Protein AF-A0A4V1UVN8-F1 (afdb_monomer_lite)

Secondary structure (DSSP, 8-state):
---HHHHHHHHHHTT------B-SS---B--B-S---HHHHTTS-TTPEEEEEEEEESSTTSPEEEEEEEEETTEEEEEEEEE-SS-EEEEEEEEEEEES---TT-EEEEEEEETTTTT--SEEEEEEEEEEETTTTEEEEEEEEEE-TT-TTSPPEEEEEEEEEE-SS--EEEEEE-TTS-EEEEEEEE-SSEEEEEEEEE-SS-EEEEEEEEEEEE-

Radius of gyration: 19.36 Å; chains: 1; bounding box: 75×33×50 Å

Foldseek 3Di:
DDDPPVVVVVVVVVPPDFQDWPPFDFAPWFDFDPPDDPVRVVVDDPQKAWAGWGWDALDPPRFIKIWTWIDDPQKIKIWIWTDDPVDTDTQDIDICLDRGDQDPQKHKIKGWGQLRVVVSQKIKIKIWIWDQDPVPRFIFIWIKIWIDNRDDRDDIAIDTDDGDTAHPPPWTWIWYADPVRWTKIWIWTDHQQWIKIWIWTDPSHHTDTDPVPIDTDGD

pLDDT: mean 74.42, std 14.44, range [40.38, 95.62]

Sequence (219 aa):
MPNRFRFLFFALLCQMAPVLAQSDAAGPNIAYRTDIPKNVAKSVPRQAKRVFWGTLISQKGAPRIGVQLYQIGSIVTLELWQQTPKKFVRINRIPKLFDLIIPSDAKFAAEFYWTDWKQKKTPVLVISHIAHVTLMGGVYRHFQVVGLPSGWKDKPSVQGFYDGASNSGDDSFSAGYSEIGQLELQIMSGDFAGYSTYIYVWDGKQFSSDPERKVTVMR

Structure (mmCIF, N/CA/C/O backbone):
data_AF-A0A4V1UVN8-F1
#
_entry.id   AF-A0A4V1UVN8-F1
#
loop_
_atom_site.group_PDB
_atom_site.id
_atom_site.type_symbol
_atom_site.label_atom_id
_atom_site.label_alt_id
_atom_site.label_comp_id
_atom_site.label_asym_id
_atom_site.label_entity_id
_atom_site.label_seq_id
_atom_site.pdbx_PDB_ins_code
_atom_site.Cartn_x
_atom_site.Cartn_y
_atom_site.Cartn_z
_atom_site.occupancy
_atom_site.B_iso_or_equiv
_atom_site.auth_seq_id
_atom_site.auth_comp_id
_atom_site.auth_asym_id
_atom_site.auth_atom_id
_atom_site.pdbx_PDB_model_num
ATOM 1 N N . MET A 1 1 ? -49.771 7.266 -16.605 1.00 49.09 1 MET A N 1
ATOM 2 C CA . MET A 1 1 ? -48.886 8.388 -16.214 1.00 49.09 1 MET A CA 1
ATOM 3 C C . MET A 1 1 ? -47.465 7.858 -16.038 1.00 49.09 1 MET A C 1
ATOM 5 O O . MET A 1 1 ? -47.223 7.159 -15.061 1.00 49.09 1 MET A O 1
ATOM 9 N N . PRO A 1 2 ? -46.543 8.079 -16.990 1.00 48.25 2 PRO A N 1
ATOM 10 C CA . PRO A 1 2 ? -45.225 7.463 -16.936 1.00 48.25 2 PRO A CA 1
ATOM 11 C C . PRO A 1 2 ? -44.265 8.273 -16.050 1.00 48.25 2 PRO A C 1
ATOM 13 O O . PRO A 1 2 ? -43.977 9.434 -16.314 1.00 48.25 2 PRO A O 1
ATOM 16 N N . ASN A 1 3 ? -43.797 7.634 -14.974 1.00 54.00 3 ASN A N 1
ATOM 17 C CA . ASN A 1 3 ? -42.425 7.664 -14.447 1.00 54.00 3 ASN A CA 1
ATOM 18 C C . ASN A 1 3 ? -41.622 8.986 -14.488 1.00 54.00 3 ASN A C 1
ATOM 20 O O . ASN A 1 3 ? -40.421 8.970 -14.759 1.00 54.00 3 ASN A O 1
ATOM 24 N N . ARG A 1 4 ? -42.220 10.118 -14.094 1.00 53.00 4 ARG A N 1
ATOM 25 C CA . ARG A 1 4 ? -41.473 11.373 -13.843 1.00 53.00 4 ARG A CA 1
ATOM 26 C C . ARG A 1 4 ? -40.337 11.197 -12.819 1.00 53.00 4 ARG A C 1
ATOM 28 O O . ARG A 1 4 ? -39.297 11.832 -12.945 1.00 53.00 4 ARG A O 1
ATOM 35 N N . PHE A 1 5 ? -40.488 10.262 -11.877 1.00 54.62 5 PHE A N 1
ATOM 36 C CA . PHE A 1 5 ? -39.453 9.920 -10.896 1.00 54.62 5 PHE A CA 1
ATOM 37 C C . PHE A 1 5 ? -38.223 9.222 -11.491 1.00 54.62 5 PHE A C 1
ATOM 39 O O . PHE A 1 5 ? -37.116 9.467 -11.021 1.00 54.62 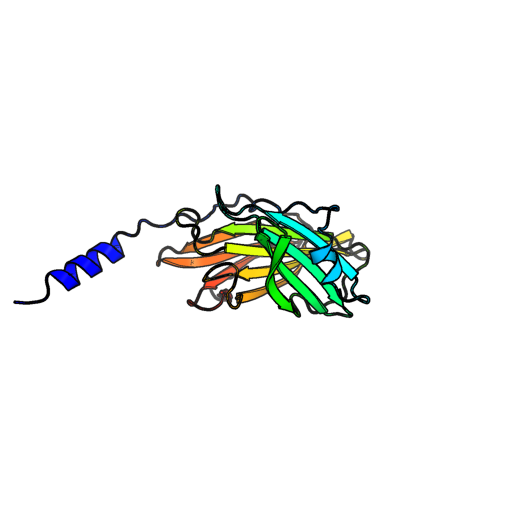5 PHE A O 1
ATOM 46 N N . ARG A 1 6 ? -38.371 8.394 -12.537 1.00 54.69 6 ARG A N 1
ATOM 47 C CA . ARG A 1 6 ? -37.214 7.717 -13.157 1.00 54.69 6 ARG A CA 1
ATOM 48 C C . ARG A 1 6 ? -36.363 8.685 -13.980 1.00 54.69 6 ARG A C 1
ATOM 50 O O . ARG A 1 6 ? -35.144 8.576 -13.958 1.00 54.69 6 ARG A O 1
ATOM 57 N N . PHE A 1 7 ? -36.997 9.659 -14.635 1.00 55.34 7 PHE A N 1
ATOM 58 C CA . PHE A 1 7 ? -36.294 10.709 -15.380 1.00 55.34 7 PHE A CA 1
ATOM 59 C C . PHE A 1 7 ? -35.520 11.660 -14.458 1.00 55.34 7 PHE A C 1
ATOM 61 O O . PHE A 1 7 ? -34.378 11.998 -14.750 1.00 55.34 7 PHE A O 1
ATOM 68 N N . LEU A 1 8 ? -36.103 12.029 -13.311 1.00 55.47 8 LEU A N 1
ATOM 69 C CA . LEU A 1 8 ? -35.421 12.829 -12.288 1.00 55.47 8 LEU A CA 1
ATOM 70 C C . LEU A 1 8 ? -34.217 12.099 -11.679 1.00 55.47 8 LEU A C 1
ATOM 72 O O . LEU A 1 8 ? -33.181 12.720 -11.477 1.00 55.47 8 LEU A O 1
ATOM 76 N N . PHE A 1 9 ? -34.317 10.787 -11.446 1.00 53.66 9 PHE A N 1
ATOM 77 C CA . PHE A 1 9 ? -33.195 9.990 -10.935 1.00 53.66 9 PHE A CA 1
ATOM 78 C C . PHE A 1 9 ? -32.045 9.883 -11.947 1.00 53.66 9 PHE A C 1
ATOM 80 O O . PHE A 1 9 ? -30.880 9.983 -11.569 1.00 53.66 9 PHE A O 1
ATOM 87 N N . PHE A 1 10 ? -32.366 9.734 -13.236 1.00 54.44 10 PHE A N 1
ATOM 88 C CA . PHE A 1 10 ? -31.367 9.690 -14.308 1.00 54.44 10 PHE A CA 1
ATOM 89 C C . PHE A 1 10 ? -30.679 11.053 -14.497 1.00 54.44 10 PHE A C 1
ATOM 91 O O . PHE A 1 10 ? -29.458 11.120 -14.599 1.00 54.44 10 PHE A O 1
ATOM 98 N N . ALA A 1 11 ? -31.442 12.150 -14.438 1.00 53.91 11 ALA A N 1
ATOM 99 C CA . ALA A 1 11 ? -30.898 13.506 -14.489 1.00 53.91 11 ALA A CA 1
ATOM 100 C C . ALA A 1 11 ? -30.021 13.844 -13.266 1.00 53.91 11 ALA A C 1
ATOM 102 O O . ALA A 1 11 ? -29.027 14.550 -13.416 1.00 53.91 11 ALA A O 1
ATOM 103 N N . LEU A 1 12 ? -30.335 13.307 -12.078 1.00 49.94 12 LEU A N 1
ATOM 104 C CA . LEU A 1 12 ? -29.500 13.464 -10.880 1.00 49.94 12 LEU A CA 1
ATOM 105 C C . LEU A 1 12 ? -28.174 12.691 -10.981 1.00 49.94 12 LEU A C 1
ATOM 107 O O . LEU A 1 12 ? -27.145 13.175 -10.515 1.00 49.94 12 LEU A O 1
ATOM 111 N N . LEU A 1 13 ? -28.185 11.502 -11.595 1.00 47.09 13 LEU A N 1
ATOM 112 C CA . LEU A 1 13 ? -26.981 10.689 -11.806 1.00 47.09 13 LEU A CA 1
ATOM 113 C C . LEU A 1 13 ? -26.012 11.341 -12.807 1.00 47.09 13 LEU A C 1
ATOM 115 O O . LEU A 1 13 ? -24.802 11.270 -12.612 1.00 47.09 13 LEU A O 1
ATOM 119 N N . CYS A 1 14 ? -26.525 12.052 -13.816 1.00 46.03 14 CYS A N 1
ATOM 120 C CA . CYS A 1 14 ? -25.712 12.809 -14.776 1.00 46.03 14 CYS A CA 1
ATOM 121 C C . CYS A 1 14 ? -25.170 14.150 -14.236 1.00 46.03 14 CYS A C 1
ATOM 123 O O . CYS A 1 14 ? -24.368 14.789 -14.911 1.00 46.03 14 CYS A O 1
ATOM 125 N N . GLN A 1 15 ? -25.575 14.587 -13.038 1.00 41.34 15 GLN A N 1
ATOM 126 C CA . GLN A 1 15 ? -25.071 15.810 -12.392 1.00 41.34 15 GLN A CA 1
ATOM 127 C C . GLN A 1 15 ? -23.889 15.571 -11.442 1.00 41.34 15 GLN A C 1
ATOM 129 O O . GLN A 1 15 ? -23.471 16.490 -10.731 1.00 41.34 15 GLN A O 1
ATOM 134 N N . MET A 1 16 ? -23.309 14.368 -11.415 1.00 40.66 16 MET A N 1
ATOM 135 C CA . MET A 1 16 ? -22.029 14.183 -10.737 1.00 40.66 16 MET A CA 1
ATOM 136 C C . MET A 1 16 ? -20.950 14.940 -11.513 1.00 40.66 16 MET A C 1
ATOM 138 O O . MET A 1 16 ? -20.437 14.461 -12.518 1.00 40.66 16 MET A O 1
ATOM 142 N N . ALA A 1 17 ? -20.638 16.154 -11.047 1.00 42.16 17 ALA A N 1
ATOM 143 C CA . ALA A 1 17 ? -19.552 16.960 -11.583 1.00 42.16 17 ALA A CA 1
ATOM 144 C C . ALA A 1 17 ? -18.281 16.100 -11.693 1.00 42.16 17 ALA A C 1
ATOM 146 O O . ALA A 1 17 ? -17.988 15.370 -10.736 1.00 42.16 17 ALA A O 1
ATOM 147 N N . PRO A 1 18 ? -17.519 16.198 -12.799 1.00 44.34 18 PRO A N 1
ATOM 148 C CA . PRO A 1 18 ? -16.293 15.434 -12.970 1.00 44.34 18 PRO A CA 1
ATOM 149 C C . PRO A 1 18 ? -15.410 15.617 -11.731 1.00 44.34 18 PRO A C 1
ATOM 151 O O . PRO A 1 18 ? -15.072 16.734 -11.304 1.00 44.34 18 PRO A O 1
ATOM 154 N N . VAL A 1 19 ? -15.139 14.498 -11.060 1.00 45.53 19 VAL A N 1
ATOM 155 C CA . VAL A 1 19 ? -14.281 14.475 -9.883 1.00 45.53 19 VAL A CA 1
ATOM 156 C C . VAL A 1 19 ? -12.862 14.525 -10.414 1.00 45.53 19 VAL A C 1
ATOM 158 O O . VAL A 1 19 ? -12.334 13.528 -10.890 1.00 45.53 19 VAL A O 1
ATOM 161 N N . LEU A 1 20 ? -12.292 15.729 -10.376 1.00 40.38 20 LEU A N 1
ATOM 162 C CA . LEU A 1 20 ? -10.913 15.988 -10.768 1.00 40.38 20 LEU A CA 1
ATOM 163 C C . LEU A 1 20 ? -9.979 14.997 -10.065 1.00 40.38 20 LEU A C 1
ATOM 165 O O . LEU A 1 20 ? -10.068 14.823 -8.844 1.00 40.38 20 LEU A O 1
ATOM 169 N N . ALA A 1 21 ? -9.114 14.369 -10.860 1.00 42.47 21 ALA A N 1
ATOM 170 C CA . ALA A 1 21 ? -8.006 13.552 -10.395 1.00 42.47 21 ALA A CA 1
ATOM 171 C C . ALA A 1 21 ? -7.167 14.317 -9.362 1.00 42.47 21 ALA A C 1
ATOM 173 O O . ALA A 1 21 ? -7.058 15.548 -9.422 1.00 42.47 21 ALA A O 1
ATOM 174 N N . GLN A 1 22 ? -6.540 13.599 -8.430 1.00 48.28 22 GLN A N 1
ATOM 175 C CA . GLN A 1 22 ? -5.435 14.179 -7.675 1.00 48.28 22 GLN A CA 1
ATOM 176 C C . GLN A 1 22 ? -4.262 14.303 -8.662 1.00 48.28 22 GLN A C 1
ATOM 178 O O . GLN A 1 22 ? -3.578 13.321 -8.932 1.00 48.28 22 GLN A O 1
ATOM 183 N N . SER A 1 23 ? -4.109 15.481 -9.280 1.00 44.16 23 SER A N 1
ATOM 184 C CA . SER A 1 23 ? -3.033 15.767 -10.241 1.00 44.16 23 SER A CA 1
ATOM 185 C C . SER A 1 23 ? -1.673 15.586 -9.575 1.00 44.16 23 SER A C 1
ATOM 187 O O . SER A 1 23 ? -1.544 16.145 -8.487 1.00 44.16 23 SER A O 1
ATOM 189 N N . ASP A 1 24 ? -0.742 14.878 -10.237 1.00 44.84 24 ASP A N 1
ATOM 190 C CA . ASP A 1 24 ? 0.746 14.771 -10.182 1.00 44.84 24 ASP A CA 1
ATOM 191 C C . ASP A 1 24 ? 1.567 15.138 -8.925 1.00 44.84 24 ASP A C 1
ATOM 193 O O . ASP A 1 24 ? 2.770 14.889 -8.863 1.00 44.84 24 ASP A O 1
ATOM 197 N N . ALA A 1 25 ? 0.971 15.695 -7.883 1.00 46.84 25 ALA A N 1
ATOM 198 C CA . ALA A 1 25 ? 1.555 15.823 -6.574 1.00 46.84 25 ALA A CA 1
ATOM 199 C C . ALA A 1 25 ? 1.514 14.435 -5.943 1.00 46.84 25 ALA A C 1
ATOM 201 O O . ALA A 1 25 ? 0.443 13.973 -5.530 1.00 46.84 25 ALA A O 1
ATOM 202 N N . ALA A 1 26 ? 2.689 13.799 -5.887 1.00 53.56 26 ALA A N 1
ATOM 203 C CA . ALA A 1 26 ? 2.943 12.600 -5.105 1.00 53.56 26 ALA A CA 1
ATOM 204 C C . ALA A 1 26 ? 2.085 12.634 -3.834 1.00 53.56 26 ALA A C 1
ATOM 206 O O . ALA A 1 26 ? 2.122 13.594 -3.052 1.00 53.56 26 ALA A O 1
ATOM 207 N N . GLY A 1 27 ? 1.238 11.621 -3.682 1.00 61.16 27 GLY A N 1
ATOM 208 C CA . GLY A 1 27 ? 0.352 11.482 -2.542 1.00 61.16 27 GLY A CA 1
ATOM 209 C C . GLY A 1 27 ? 1.176 11.593 -1.264 1.00 61.16 27 GLY A C 1
ATOM 210 O O . GLY A 1 27 ? 2.354 11.225 -1.267 1.00 61.16 27 GLY A O 1
ATOM 211 N N . PRO A 1 28 ? 0.619 12.137 -0.168 1.00 67.88 28 PRO A N 1
ATOM 212 C CA . PRO A 1 28 ? 1.381 12.338 1.054 1.00 67.88 28 PRO A CA 1
ATOM 213 C C . PRO A 1 28 ? 2.120 11.056 1.442 1.00 67.88 28 PRO A C 1
ATOM 215 O O . PRO A 1 28 ? 1.502 10.030 1.745 1.00 67.88 28 PRO A O 1
ATOM 218 N N . ASN A 1 29 ? 3.451 11.141 1.419 1.00 79.06 29 ASN A N 1
ATOM 219 C CA . ASN A 1 29 ? 4.328 10.059 1.827 1.00 79.06 29 ASN A CA 1
ATOM 220 C C . ASN A 1 29 ? 4.008 9.686 3.276 1.00 79.06 29 ASN A C 1
ATOM 222 O O . ASN A 1 29 ? 4.021 10.525 4.183 1.00 79.06 29 ASN A O 1
ATOM 226 N N . ILE A 1 30 ? 3.721 8.411 3.507 1.00 85.94 30 ILE A N 1
ATOM 227 C CA . ILE A 1 30 ? 3.524 7.880 4.845 1.00 85.94 30 ILE A CA 1
ATOM 228 C C . ILE A 1 30 ? 4.915 7.759 5.456 1.00 85.94 30 ILE A C 1
ATOM 230 O O . ILE A 1 30 ? 5.701 6.885 5.098 1.00 85.94 30 ILE A O 1
ATOM 234 N N . ALA A 1 31 ? 5.228 8.659 6.384 1.00 86.12 31 ALA A N 1
ATOM 235 C CA . ALA A 1 31 ? 6.529 8.665 7.030 1.00 86.12 31 ALA A CA 1
ATOM 236 C C . ALA A 1 31 ? 6.781 7.350 7.780 1.00 86.12 31 ALA A C 1
ATOM 238 O O . ALA A 1 31 ? 5.919 6.862 8.525 1.00 86.12 31 ALA A O 1
ATOM 239 N N . TYR A 1 32 ? 7.992 6.816 7.614 1.00 86.81 32 TYR A N 1
ATOM 240 C CA . TYR A 1 32 ? 8.476 5.715 8.431 1.00 86.81 32 TYR A CA 1
ATOM 241 C C . TYR A 1 32 ? 8.559 6.144 9.900 1.00 86.81 32 TYR A C 1
ATOM 243 O O . TYR A 1 32 ? 9.011 7.244 10.228 1.00 86.81 32 TYR A O 1
ATOM 251 N N . ARG A 1 33 ? 8.134 5.255 10.793 1.00 88.88 33 ARG A N 1
ATOM 252 C CA . ARG A 1 33 ? 8.068 5.480 12.233 1.00 88.88 33 ARG A CA 1
ATOM 253 C C . ARG A 1 33 ? 8.765 4.359 12.985 1.00 88.88 33 ARG A C 1
ATOM 255 O O . ARG A 1 33 ? 8.493 3.181 12.770 1.00 88.88 33 ARG A O 1
ATOM 262 N N . THR A 1 34 ? 9.613 4.736 13.934 1.00 86.00 34 THR A N 1
ATOM 263 C CA . THR A 1 34 ? 10.285 3.796 14.843 1.00 86.00 34 THR A CA 1
ATOM 264 C C . THR A 1 34 ? 9.411 3.419 16.042 1.00 86.00 34 THR A C 1
ATOM 266 O O . THR A 1 34 ? 9.581 2.350 16.628 1.00 86.00 34 THR A O 1
ATOM 269 N N . ASP A 1 35 ? 8.434 4.259 16.393 1.00 89.94 35 ASP A N 1
ATOM 270 C CA . ASP A 1 35 ? 7.553 4.099 17.548 1.00 89.94 35 ASP A CA 1
ATOM 271 C C . ASP A 1 35 ? 6.353 3.186 17.244 1.00 89.94 35 ASP A C 1
ATOM 273 O O . ASP A 1 35 ? 5.200 3.603 17.122 1.00 89.94 35 ASP A O 1
ATOM 277 N N . ILE A 1 36 ? 6.627 1.887 17.116 1.00 90.50 36 ILE A N 1
ATOM 278 C CA . ILE A 1 36 ? 5.591 0.885 16.847 1.00 90.50 36 ILE A CA 1
ATOM 279 C C . ILE A 1 36 ? 4.795 0.587 18.132 1.00 90.50 36 ILE A C 1
ATOM 281 O O . ILE A 1 36 ? 5.379 0.173 19.140 1.00 90.50 36 ILE A O 1
ATOM 285 N N . PRO A 1 37 ? 3.452 0.694 18.118 1.00 93.75 37 PRO A N 1
ATOM 286 C CA . PRO A 1 37 ? 2.618 0.300 19.249 1.00 93.75 37 PRO A CA 1
ATOM 287 C C . PRO A 1 37 ? 2.843 -1.165 19.644 1.00 93.75 37 PRO A C 1
ATOM 289 O O . PRO A 1 37 ? 2.855 -2.056 18.793 1.00 93.75 37 PRO A O 1
ATOM 292 N N . LYS A 1 38 ? 2.948 -1.452 20.949 1.00 93.81 38 LYS A N 1
ATOM 293 C CA . LYS A 1 38 ? 3.264 -2.803 21.462 1.00 93.81 38 LYS A CA 1
ATOM 294 C C . LYS A 1 38 ? 2.342 -3.901 20.914 1.00 93.81 38 LYS A C 1
ATOM 296 O O . LYS A 1 38 ? 2.800 -5.009 20.661 1.00 93.81 38 LYS A O 1
ATOM 301 N N . ASN A 1 39 ? 1.051 -3.622 20.735 1.00 94.50 39 ASN A N 1
ATOM 302 C CA . ASN A 1 39 ? 0.090 -4.599 20.212 1.00 94.50 39 ASN A CA 1
ATOM 303 C C . ASN A 1 39 ? 0.291 -4.895 18.714 1.00 94.50 39 ASN A C 1
ATOM 305 O O . ASN A 1 39 ? 0.080 -6.029 18.301 1.00 94.50 39 ASN A O 1
ATOM 309 N N . VAL A 1 40 ? 0.732 -3.904 17.936 1.00 94.25 40 VAL A N 1
ATOM 310 C CA . VAL A 1 40 ? 1.092 -4.050 16.515 1.00 94.25 40 VAL A CA 1
ATOM 311 C C . VAL A 1 40 ? 2.441 -4.760 16.389 1.00 94.25 40 VAL A C 1
ATOM 313 O O . VAL A 1 40 ? 2.629 -5.639 15.562 1.00 94.25 40 VAL A O 1
ATOM 316 N N . ALA A 1 41 ? 3.396 -4.457 17.270 1.00 92.19 41 ALA A N 1
ATOM 317 C CA . ALA A 1 41 ? 4.667 -5.174 17.304 1.00 92.19 41 ALA A CA 1
ATOM 318 C C . ALA A 1 41 ? 4.470 -6.676 17.602 1.00 92.19 41 ALA A C 1
ATOM 320 O O . ALA A 1 41 ? 5.136 -7.519 17.001 1.00 92.19 41 ALA A O 1
ATOM 321 N N . LYS A 1 42 ? 3.540 -7.014 18.505 1.00 92.12 42 LYS A N 1
ATOM 322 C CA . LYS A 1 42 ? 3.226 -8.398 18.898 1.00 92.12 42 LYS A CA 1
ATOM 323 C C . LYS A 1 42 ? 2.464 -9.206 17.842 1.00 92.12 42 LYS A C 1
ATOM 325 O O . LYS A 1 42 ? 2.446 -10.426 17.961 1.00 92.12 42 LYS A O 1
ATOM 330 N N . SER A 1 43 ? 1.825 -8.575 16.852 1.00 90.06 43 SER A N 1
ATOM 331 C CA . SER A 1 43 ? 1.130 -9.311 15.781 1.00 90.06 43 SER A CA 1
ATOM 332 C C . SER A 1 43 ? 2.092 -9.928 14.769 1.00 90.06 43 SER A C 1
ATOM 334 O O . SER A 1 43 ? 1.723 -10.869 14.068 1.00 90.06 43 SER A O 1
ATOM 336 N N . VAL A 1 44 ? 3.316 -9.402 14.695 1.00 91.38 44 VAL A N 1
ATOM 337 C CA . VAL A 1 44 ? 4.343 -9.855 13.761 1.00 91.38 44 VAL A CA 1
ATOM 338 C C . VAL A 1 44 ? 4.895 -11.205 14.220 1.00 91.38 44 VAL A C 1
ATOM 340 O O . VAL A 1 44 ? 5.353 -11.306 15.364 1.00 91.38 44 VAL A O 1
ATOM 343 N N . PRO A 1 45 ? 4.897 -12.238 13.357 1.00 91.50 45 PRO A N 1
ATOM 344 C CA . PRO A 1 45 ? 5.493 -13.529 13.688 1.00 91.50 45 PRO A CA 1
ATOM 345 C C . PRO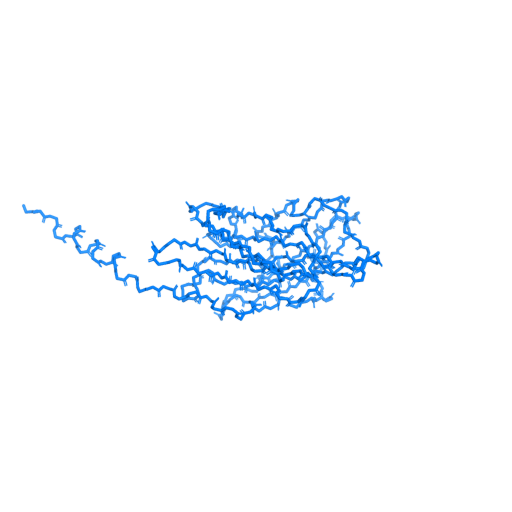 A 1 45 ? 6.967 -13.393 14.079 1.00 91.50 45 PRO A C 1
ATOM 347 O O . PRO A 1 45 ? 7.687 -12.576 13.514 1.00 91.50 45 PRO A O 1
ATOM 350 N N . ARG A 1 46 ? 7.434 -14.214 15.028 1.00 89.50 46 ARG A N 1
ATOM 351 C CA . ARG A 1 46 ? 8.795 -14.099 15.593 1.00 89.50 46 ARG A CA 1
ATOM 352 C C . ARG A 1 46 ? 9.906 -14.181 14.541 1.00 89.50 46 ARG A C 1
ATOM 354 O O . ARG A 1 46 ? 10.905 -13.492 14.676 1.00 89.50 46 ARG A O 1
ATOM 361 N N . GLN A 1 47 ? 9.711 -14.996 13.506 1.00 89.88 47 GLN A N 1
ATOM 362 C CA . GLN A 1 47 ? 10.664 -15.179 12.407 1.00 89.88 47 GLN A CA 1
ATOM 363 C C . GLN A 1 47 ? 10.570 -14.113 11.303 1.00 89.88 47 GLN A C 1
ATOM 365 O O . GLN A 1 47 ? 11.279 -14.206 10.305 1.00 89.88 47 GLN A O 1
ATOM 370 N N . ALA A 1 48 ? 9.664 -13.139 11.426 1.00 90.19 48 ALA A N 1
ATOM 371 C CA . ALA A 1 48 ? 9.464 -12.138 10.391 1.00 90.19 48 ALA A CA 1
ATOM 372 C C . ALA A 1 48 ? 10.430 -10.957 10.550 1.00 90.19 48 ALA A C 1
ATOM 374 O O . ALA A 1 48 ? 10.554 -10.378 11.633 1.00 90.19 48 ALA A O 1
ATOM 375 N N . LYS A 1 49 ? 11.036 -10.521 9.443 1.00 87.62 49 LYS A N 1
ATOM 376 C CA . LYS A 1 49 ? 11.742 -9.238 9.364 1.00 87.62 49 LYS A CA 1
ATOM 377 C C . LYS A 1 49 ? 10.702 -8.132 9.227 1.00 87.62 49 LYS A C 1
ATOM 379 O O . LYS A 1 49 ? 9.890 -8.154 8.305 1.00 87.62 49 LYS A O 1
ATOM 384 N N . ARG A 1 50 ? 10.700 -7.153 10.132 1.00 86.75 50 ARG A N 1
ATOM 385 C CA . ARG A 1 50 ? 9.878 -5.948 9.952 1.00 86.75 50 ARG A CA 1
ATOM 386 C C . ARG A 1 50 ? 10.541 -5.042 8.931 1.00 86.75 50 ARG A C 1
ATOM 388 O O . ARG A 1 50 ? 11.749 -4.840 8.983 1.00 86.75 50 ARG A O 1
ATOM 395 N N . VAL A 1 51 ? 9.731 -4.516 8.028 1.00 86.00 51 VAL A N 1
ATOM 396 C CA . VAL A 1 51 ? 10.202 -3.778 6.858 1.00 86.00 51 VAL A CA 1
ATOM 397 C C . VAL A 1 51 ? 9.765 -2.321 6.934 1.00 86.00 51 VAL A C 1
ATOM 399 O O . VAL A 1 51 ? 10.553 -1.424 6.663 1.00 86.00 51 VAL A O 1
ATOM 402 N N . PHE A 1 52 ? 8.527 -2.070 7.359 1.00 89.62 52 PHE A N 1
ATOM 403 C CA . PHE A 1 52 ? 7.987 -0.719 7.426 1.00 89.62 52 PHE A CA 1
ATOM 404 C C . PHE A 1 52 ? 6.905 -0.610 8.498 1.00 89.62 52 PHE A C 1
ATOM 406 O O . PHE A 1 52 ? 6.077 -1.511 8.664 1.00 89.62 52 PHE A O 1
ATOM 413 N N . TRP A 1 53 ? 6.886 0.521 9.195 1.00 93.69 53 TRP A N 1
ATOM 414 C CA . TRP A 1 53 ? 5.737 0.988 9.958 1.00 93.69 53 TRP A CA 1
ATOM 415 C C . TRP A 1 53 ? 5.543 2.470 9.682 1.00 93.69 53 TRP A C 1
ATOM 417 O O . TRP A 1 53 ? 6.497 3.241 9.736 1.00 93.69 53 TRP A O 1
ATOM 427 N N . GLY A 1 54 ? 4.304 2.863 9.431 1.00 93.19 54 GLY A N 1
ATOM 428 C CA . GLY A 1 54 ? 3.921 4.250 9.240 1.00 93.19 54 GLY A CA 1
ATOM 429 C C . GLY A 1 54 ? 2.470 4.465 9.636 1.00 93.19 54 GLY A C 1
ATOM 430 O O . GLY A 1 54 ? 1.705 3.516 9.820 1.00 93.19 54 GLY A O 1
ATOM 431 N N . THR A 1 55 ? 2.077 5.724 9.798 1.00 92.94 55 THR A N 1
ATOM 432 C CA . THR A 1 55 ? 0.692 6.070 10.130 1.00 92.94 55 THR A CA 1
ATOM 433 C C . THR A 1 55 ? 0.222 7.263 9.326 1.00 92.94 55 THR A C 1
ATOM 435 O O . THR A 1 55 ? 0.983 8.211 9.162 1.00 92.94 55 THR A O 1
ATOM 438 N N . LEU A 1 56 ? -1.050 7.273 8.945 1.00 90.50 56 LEU A N 1
ATOM 439 C CA . LEU A 1 56 ? -1.690 8.388 8.256 1.00 90.50 56 LEU A CA 1
ATOM 440 C C . LEU A 1 56 ? -3.066 8.689 8.859 1.00 90.50 56 LEU A C 1
ATOM 442 O O . LEU A 1 56 ? -3.677 7.848 9.520 1.00 90.50 56 LEU A O 1
ATOM 446 N N . ILE A 1 57 ? -3.564 9.899 8.635 1.00 87.62 57 ILE A N 1
ATOM 447 C CA . ILE A 1 57 ? -4.956 10.273 8.899 1.00 87.62 57 ILE A CA 1
ATOM 448 C C . ILE A 1 57 ? -5.526 10.691 7.551 1.00 87.62 57 ILE A C 1
ATOM 450 O O . ILE A 1 57 ? -5.102 11.695 6.990 1.00 87.62 57 ILE A O 1
ATOM 454 N N . SER A 1 58 ? -6.443 9.892 7.011 1.00 76.50 58 SER A N 1
ATOM 455 C CA . SER A 1 58 ? -6.855 10.017 5.608 1.00 76.50 58 SER A CA 1
ATOM 456 C C . SER A 1 58 ? -7.685 11.278 5.330 1.00 76.50 58 SER A C 1
ATOM 458 O O . SER A 1 58 ? -7.665 11.818 4.224 1.00 76.50 58 SER A O 1
ATOM 460 N N . GLN A 1 59 ? -8.395 11.767 6.350 1.00 78.31 59 GLN A N 1
ATOM 461 C CA . GLN A 1 59 ? -9.093 13.050 6.364 1.00 78.31 59 GLN A CA 1
ATOM 462 C C . GLN A 1 59 ? -9.324 13.537 7.798 1.00 78.31 59 GLN A C 1
ATOM 464 O O . GLN A 1 59 ? -9.277 12.755 8.750 1.00 78.31 59 GLN A O 1
ATOM 469 N N . LYS A 1 60 ? -9.598 14.834 7.966 1.00 81.12 60 LYS A N 1
ATOM 470 C CA . LYS A 1 60 ? -9.890 15.426 9.279 1.00 81.12 60 LYS A CA 1
ATOM 471 C C . LYS A 1 60 ? -11.038 14.669 9.960 1.00 81.12 60 LYS A C 1
ATOM 473 O O . LYS A 1 60 ? -12.095 14.485 9.370 1.00 81.12 60 LYS A O 1
ATOM 478 N N . GLY A 1 61 ? -10.811 14.227 11.197 1.00 83.75 61 GLY A N 1
ATOM 479 C CA . GLY A 1 61 ? -11.788 13.463 11.982 1.00 83.75 61 GLY A CA 1
ATOM 480 C C . GLY A 1 61 ? -11.835 11.958 11.688 1.00 83.75 61 GLY A C 1
ATOM 481 O O . GLY A 1 61 ? -12.460 11.226 12.451 1.00 83.75 61 GLY A O 1
ATOM 482 N N . ALA A 1 62 ? -11.153 11.467 10.647 1.00 84.62 62 ALA A N 1
ATOM 483 C CA . ALA A 1 62 ? -11.021 10.032 10.422 1.00 84.62 62 ALA A CA 1
ATOM 484 C C . ALA A 1 62 ? -10.090 9.390 11.464 1.00 84.62 62 ALA A C 1
ATOM 486 O O . ALA A 1 62 ? -9.161 10.038 11.964 1.00 84.62 62 ALA A O 1
ATOM 487 N N . PRO A 1 63 ? -10.293 8.100 11.782 1.00 88.25 63 PRO A N 1
ATOM 488 C CA . PRO A 1 63 ? -9.354 7.377 12.620 1.00 88.25 63 PRO A CA 1
ATOM 489 C C . PRO A 1 63 ? -7.983 7.300 11.940 1.00 88.25 63 PRO A C 1
ATOM 491 O O . PRO A 1 63 ? -7.874 7.163 10.721 1.00 88.25 63 PRO A O 1
ATOM 494 N N . ARG A 1 64 ? -6.921 7.348 12.746 1.00 91.75 64 ARG A N 1
ATOM 495 C CA . ARG A 1 64 ? -5.554 7.126 12.265 1.00 91.75 64 ARG A CA 1
ATOM 496 C C . ARG A 1 64 ? -5.418 5.695 11.750 1.00 91.75 64 ARG A C 1
ATOM 498 O O . ARG A 1 64 ? -5.762 4.753 12.465 1.00 91.75 64 ARG A O 1
ATOM 505 N N . ILE A 1 65 ? -4.876 5.542 10.551 1.00 92.00 65 ILE A N 1
ATOM 506 C CA . ILE A 1 65 ? -4.556 4.254 9.946 1.00 92.00 65 ILE A CA 1
ATOM 507 C C . ILE A 1 65 ? -3.062 3.984 10.113 1.00 92.00 65 ILE A C 1
ATOM 509 O O . ILE A 1 65 ? -2.240 4.874 9.916 1.00 92.00 65 ILE A O 1
ATOM 513 N N . GLY A 1 66 ? -2.716 2.771 10.524 1.00 93.25 66 GLY A N 1
ATOM 514 C CA . GLY A 1 66 ? -1.361 2.245 10.568 1.00 93.25 66 GLY A CA 1
ATOM 515 C C . GLY A 1 66 ? -1.119 1.308 9.392 1.00 93.25 66 GLY A C 1
ATOM 516 O O . GLY A 1 66 ? -1.965 0.465 9.092 1.00 93.25 66 GLY A O 1
ATOM 517 N N . VAL A 1 67 ? 0.035 1.454 8.756 1.00 93.06 67 VAL A N 1
ATOM 518 C CA . VAL A 1 67 ? 0.496 0.647 7.625 1.00 93.06 67 VAL A CA 1
ATOM 519 C C . VAL A 1 67 ? 1.734 -0.105 8.087 1.00 93.06 67 VAL A C 1
ATOM 521 O O . VAL A 1 67 ? 2.721 0.512 8.486 1.00 93.06 67 VAL A O 1
ATOM 524 N N . GLN A 1 68 ? 1.671 -1.433 8.076 1.00 93.38 68 GLN A N 1
ATOM 525 C CA . GLN A 1 68 ? 2.754 -2.295 8.532 1.00 93.38 68 GLN A CA 1
ATOM 526 C C . GLN A 1 68 ? 3.167 -3.268 7.433 1.00 93.38 68 GLN A C 1
ATOM 528 O O . GLN A 1 68 ? 2.332 -4.023 6.945 1.00 93.38 68 GLN A O 1
ATOM 533 N N . LEU A 1 69 ? 4.460 -3.311 7.114 1.00 91.94 69 LEU A N 1
ATOM 534 C CA . LEU A 1 69 ? 5.047 -4.330 6.247 1.00 91.94 69 LEU A CA 1
ATOM 535 C C . LEU A 1 69 ? 5.999 -5.211 7.051 1.00 91.94 69 LEU A C 1
ATOM 537 O O . LEU A 1 69 ? 6.852 -4.722 7.803 1.00 91.94 69 LEU A O 1
ATOM 541 N N . TYR A 1 70 ? 5.877 -6.519 6.870 1.00 91.31 70 TYR A N 1
ATOM 542 C CA . TYR A 1 70 ? 6.848 -7.495 7.353 1.00 91.31 70 TYR A CA 1
ATOM 543 C C . TYR A 1 70 ? 7.024 -8.625 6.345 1.00 91.31 70 TYR A C 1
ATOM 545 O O . TYR A 1 70 ? 6.140 -8.897 5.537 1.00 91.31 70 TYR A O 1
ATOM 553 N N . GLN A 1 71 ? 8.163 -9.299 6.418 1.00 89.56 71 GLN A N 1
ATOM 554 C CA . GLN A 1 71 ? 8.564 -10.350 5.496 1.00 89.56 71 GLN A CA 1
ATOM 555 C C . GLN A 1 71 ? 8.842 -11.649 6.252 1.00 89.56 71 GLN A C 1
ATOM 557 O O . GLN A 1 71 ? 9.499 -11.634 7.292 1.00 89.56 71 GLN A O 1
ATOM 562 N N . ILE A 1 72 ? 8.365 -12.772 5.718 1.00 89.50 72 ILE A N 1
ATOM 563 C CA . ILE A 1 72 ? 8.688 -14.130 6.178 1.00 89.50 72 ILE A CA 1
ATOM 564 C C . ILE A 1 72 ? 9.128 -14.930 4.952 1.00 89.50 72 ILE A C 1
ATOM 566 O O . ILE A 1 72 ? 8.312 -15.186 4.069 1.00 89.50 72 ILE A O 1
ATOM 570 N N . GLY A 1 73 ? 10.404 -15.319 4.875 1.00 86.75 73 GLY A N 1
ATOM 571 C CA . GLY A 1 73 ? 10.950 -15.910 3.646 1.00 86.75 73 GLY A CA 1
ATOM 572 C C . GLY A 1 73 ? 10.863 -14.921 2.475 1.00 86.75 73 GLY A C 1
ATOM 573 O O . GLY A 1 73 ? 11.274 -13.774 2.626 1.00 86.75 73 GLY A O 1
ATOM 574 N N . SER A 1 74 ? 10.298 -15.328 1.334 1.00 83.75 74 SER A N 1
ATOM 575 C CA . SER A 1 74 ? 10.029 -14.440 0.183 1.00 83.75 74 SER A CA 1
ATOM 576 C C . SER A 1 74 ? 8.706 -13.669 0.284 1.00 83.75 74 SER A C 1
ATOM 578 O O . SER A 1 74 ? 8.418 -12.820 -0.552 1.00 83.75 74 SER A O 1
ATOM 580 N N . ILE A 1 75 ? 7.883 -13.946 1.302 1.00 86.38 75 ILE A N 1
ATOM 581 C CA . ILE A 1 75 ? 6.525 -13.404 1.379 1.00 86.38 75 ILE A CA 1
ATOM 582 C C . ILE A 1 75 ? 6.536 -12.083 2.136 1.00 86.38 75 ILE A C 1
ATOM 584 O O . ILE A 1 75 ? 6.692 -12.060 3.363 1.00 86.38 75 ILE A O 1
ATOM 588 N N . VAL A 1 76 ? 6.266 -10.992 1.423 1.00 88.62 76 VAL A N 1
ATOM 589 C CA . VAL A 1 76 ? 5.992 -9.683 2.026 1.00 88.62 76 VAL A CA 1
ATOM 590 C C . VAL A 1 76 ? 4.505 -9.575 2.337 1.00 88.62 76 VAL A C 1
ATOM 592 O O . VAL A 1 76 ? 3.653 -9.824 1.489 1.00 88.62 76 VAL A O 1
ATOM 595 N N . THR A 1 77 ? 4.175 -9.230 3.576 1.00 90.69 77 THR A N 1
ATOM 596 C CA . THR A 1 77 ? 2.799 -9.060 4.045 1.00 90.69 77 THR A CA 1
ATOM 597 C C . THR A 1 77 ? 2.561 -7.616 4.447 1.00 90.69 77 THR A C 1
ATOM 599 O O . THR A 1 77 ? 3.322 -7.061 5.241 1.00 90.69 77 THR A O 1
ATOM 602 N N . LEU A 1 78 ? 1.467 -7.047 3.950 1.00 91.62 78 LEU A N 1
ATOM 603 C CA . LEU A 1 78 ? 0.934 -5.760 4.377 1.00 91.62 78 LEU A CA 1
ATOM 604 C C . LEU A 1 78 ? -0.208 -5.969 5.368 1.00 91.62 78 LEU A C 1
ATOM 606 O O . LEU A 1 78 ? -1.158 -6.699 5.102 1.00 91.62 78 LEU A O 1
ATOM 610 N N . GLU A 1 79 ? -0.137 -5.310 6.515 1.00 93.00 79 GLU A N 1
ATOM 611 C CA . GLU A 1 79 ? -1.243 -5.204 7.459 1.00 93.00 79 GLU A CA 1
ATOM 612 C C . GLU A 1 79 ? -1.682 -3.750 7.602 1.00 93.00 79 GLU A C 1
ATOM 614 O O . GLU A 1 79 ? -0.864 -2.840 7.762 1.00 93.00 79 GLU A O 1
ATOM 619 N N . LEU A 1 80 ? -2.998 -3.553 7.581 1.00 92.06 80 LEU A N 1
ATOM 620 C CA . LEU A 1 80 ? -3.631 -2.269 7.841 1.00 92.06 80 LEU A CA 1
ATOM 621 C C . LEU A 1 80 ? -4.264 -2.303 9.225 1.00 92.06 80 LEU A C 1
ATOM 623 O O . LEU A 1 80 ? -4.890 -3.291 9.627 1.00 92.06 80 LEU A O 1
ATOM 627 N N . TRP A 1 81 ? -4.124 -1.200 9.947 1.00 93.88 81 TRP A N 1
ATOM 628 C CA . TRP A 1 81 ? -4.552 -1.065 11.331 1.00 93.88 81 TRP A CA 1
ATOM 629 C C . TRP A 1 81 ? -5.348 0.217 11.522 1.00 93.88 81 TRP A C 1
ATOM 631 O O . TRP A 1 81 ? -4.943 1.262 11.041 1.00 93.88 81 TRP A O 1
ATOM 641 N N . GLN A 1 82 ? -6.435 0.183 12.283 1.00 93.44 82 GLN A N 1
ATOM 642 C CA . GLN A 1 82 ? -7.191 1.377 12.659 1.00 93.44 82 GLN A CA 1
ATOM 643 C C . GLN A 1 82 ? -6.951 1.709 14.130 1.00 93.44 82 GLN A C 1
ATOM 645 O O . GLN A 1 82 ? -7.109 0.849 15.000 1.00 93.44 82 GLN A O 1
ATOM 650 N N . GLN A 1 83 ? -6.608 2.958 14.431 1.00 94.44 83 GLN A N 1
ATOM 651 C CA . GLN A 1 83 ? -6.540 3.458 15.799 1.00 94.44 83 GLN A CA 1
ATOM 652 C C . GLN A 1 83 ? -7.953 3.534 16.391 1.00 94.44 83 GLN A C 1
ATOM 654 O O . GLN A 1 83 ? -8.848 4.179 15.848 1.00 94.44 83 GLN A O 1
ATOM 659 N N . THR A 1 84 ? -8.124 2.909 17.549 1.00 93.12 84 THR A N 1
ATOM 660 C CA . THR A 1 84 ? -9.268 3.080 18.458 1.00 93.12 84 THR A CA 1
ATOM 661 C C . THR A 1 84 ? -8.793 3.821 19.716 1.00 93.12 84 THR A C 1
ATOM 663 O O . THR A 1 84 ? -7.580 3.941 19.904 1.00 93.12 84 THR A O 1
ATOM 666 N N . PRO A 1 85 ? -9.672 4.277 20.628 1.00 92.38 85 PRO A N 1
ATOM 667 C CA . PRO A 1 85 ? -9.236 4.997 21.831 1.00 92.38 85 PRO A CA 1
ATOM 668 C C . PRO A 1 85 ? -8.192 4.254 22.679 1.00 92.38 85 PRO A C 1
ATOM 670 O O . PRO A 1 85 ? -7.363 4.883 23.324 1.00 92.38 85 PRO A O 1
ATOM 673 N N . LYS A 1 86 ? -8.205 2.913 22.666 1.00 91.88 86 LYS A N 1
ATOM 674 C CA . LYS A 1 86 ? -7.335 2.087 23.521 1.00 91.88 86 LYS A CA 1
ATOM 675 C C . LYS A 1 86 ? -6.139 1.464 22.797 1.00 91.88 86 LYS A C 1
ATOM 677 O O . LYS A 1 86 ? -5.149 1.142 23.443 1.00 91.88 86 LYS A O 1
ATOM 682 N N . LYS A 1 87 ? -6.241 1.205 21.488 1.00 94.38 87 LYS A N 1
ATOM 683 C CA . LYS A 1 87 ? -5.227 0.452 20.722 1.00 94.38 87 LYS A CA 1
ATOM 684 C C . LYS A 1 87 ? -5.440 0.545 19.214 1.00 94.38 87 LYS A C 1
ATOM 686 O O . LYS A 1 87 ? -6.514 0.924 18.755 1.00 94.38 87 LYS A O 1
ATOM 691 N N . PHE A 1 88 ? -4.460 0.079 18.451 1.00 95.62 88 PHE A N 1
ATOM 692 C CA . PHE A 1 88 ? -4.665 -0.267 17.046 1.00 95.62 88 PHE A CA 1
ATOM 693 C C . PHE A 1 88 ? -5.372 -1.624 16.899 1.00 95.62 88 PHE A C 1
ATOM 695 O O . PHE A 1 88 ? -5.035 -2.593 17.581 1.00 95.62 88 PHE A O 1
ATOM 702 N N . VAL A 1 89 ? -6.343 -1.708 15.997 1.00 94.06 89 VAL A N 1
ATOM 703 C CA . VAL A 1 89 ? -7.051 -2.945 15.641 1.00 94.06 89 VAL A CA 1
ATOM 704 C C . VAL A 1 89 ? -6.769 -3.253 14.178 1.00 94.06 89 VAL A C 1
ATOM 706 O O . VAL A 1 89 ? -6.917 -2.369 13.339 1.00 94.06 89 VAL A O 1
ATOM 709 N N . ARG A 1 90 ? -6.337 -4.480 13.867 1.00 93.25 90 ARG A N 1
ATOM 710 C CA . ARG A 1 90 ? -6.062 -4.884 12.484 1.00 93.25 90 ARG A CA 1
ATOM 711 C C . ARG A 1 90 ? -7.374 -4.927 11.717 1.00 93.25 90 ARG A C 1
ATOM 713 O O . ARG A 1 90 ? -8.316 -5.576 12.163 1.00 93.25 90 ARG A O 1
ATOM 720 N N . ILE A 1 91 ? -7.414 -4.238 10.588 1.00 91.06 91 ILE A N 1
ATOM 721 C CA . ILE A 1 91 ? -8.589 -4.144 9.716 1.00 91.06 91 ILE A CA 1
ATOM 722 C C . ILE A 1 91 ? -8.379 -4.879 8.397 1.00 91.06 91 ILE A C 1
ATOM 724 O O . ILE A 1 91 ? -9.357 -5.312 7.807 1.00 91.06 91 ILE A O 1
ATOM 728 N N . ASN A 1 92 ? -7.127 -5.067 7.968 1.00 89.25 92 ASN A N 1
ATOM 729 C CA . ASN A 1 92 ? -6.814 -5.824 6.763 1.00 89.25 92 ASN A CA 1
ATOM 730 C C . ASN A 1 92 ? -5.456 -6.524 6.871 1.00 89.25 92 ASN A C 1
ATOM 732 O O . ASN A 1 92 ? -4.572 -6.078 7.613 1.00 89.25 92 ASN A O 1
ATOM 736 N N . ARG A 1 93 ? -5.295 -7.615 6.123 1.00 89.88 93 ARG A N 1
ATOM 737 C CA . ARG A 1 93 ? -4.039 -8.351 5.972 1.00 89.88 93 ARG A CA 1
ATOM 738 C C . ARG A 1 93 ? -3.937 -8.878 4.548 1.00 89.88 93 ARG A C 1
ATOM 740 O O . ARG A 1 93 ? -4.757 -9.684 4.124 1.00 89.88 93 ARG A O 1
ATOM 747 N N . ILE A 1 94 ? -2.882 -8.465 3.868 1.00 88.12 94 ILE A N 1
ATOM 748 C CA . ILE A 1 94 ? -2.598 -8.753 2.470 1.00 88.12 94 ILE A CA 1
ATOM 749 C C . ILE A 1 94 ? -1.277 -9.522 2.426 1.00 88.12 94 ILE A C 1
ATOM 751 O O . ILE A 1 94 ? -0.204 -8.910 2.447 1.00 88.12 94 ILE A O 1
ATOM 755 N N . PRO A 1 95 ? -1.318 -10.863 2.479 1.00 87.88 95 PRO A N 1
ATOM 756 C CA . PRO A 1 95 ? -0.122 -11.671 2.288 1.00 87.88 95 PRO A CA 1
ATOM 757 C C . PRO A 1 95 ? 0.314 -11.630 0.820 1.00 87.88 95 PRO A C 1
ATOM 759 O O . PRO A 1 95 ? -0.515 -11.413 -0.060 1.00 87.88 95 PRO A O 1
ATOM 762 N N . LYS A 1 96 ? 1.597 -11.913 0.567 1.00 84.75 96 LYS A N 1
ATOM 763 C CA . LYS A 1 96 ? 2.183 -11.964 -0.784 1.00 84.75 96 LYS A CA 1
ATOM 764 C C . LYS A 1 96 ? 1.987 -10.662 -1.572 1.00 84.75 96 LYS A C 1
ATOM 766 O O . LYS A 1 96 ? 1.684 -10.700 -2.757 1.00 84.75 96 LYS A O 1
ATOM 771 N N . LEU A 1 97 ? 2.158 -9.516 -0.906 1.00 83.12 97 LEU A N 1
ATOM 772 C CA . LEU A 1 97 ? 2.165 -8.217 -1.584 1.00 83.12 97 LEU A CA 1
ATOM 773 C C . LEU A 1 97 ? 3.304 -8.154 -2.609 1.00 83.12 97 LEU A C 1
ATOM 775 O O . LEU A 1 97 ? 3.117 -7.661 -3.707 1.00 83.12 97 LEU A O 1
ATOM 779 N N . PHE A 1 98 ? 4.462 -8.700 -2.247 1.00 75.31 98 PHE A N 1
ATOM 780 C CA . PHE A 1 98 ? 5.556 -8.980 -3.166 1.00 75.31 98 PHE A CA 1
ATOM 781 C C . PHE A 1 98 ? 5.962 -10.445 -2.999 1.00 75.31 98 PHE A C 1
ATOM 783 O O . PHE A 1 98 ? 5.894 -10.975 -1.880 1.00 75.31 98 PHE A O 1
ATOM 790 N N . ASP A 1 99 ? 6.407 -11.068 -4.089 1.00 71.38 99 ASP A N 1
ATOM 791 C CA . ASP A 1 99 ? 7.060 -12.381 -4.079 1.00 71.38 99 ASP A CA 1
ATOM 792 C C . ASP A 1 99 ? 8.534 -12.219 -4.459 1.00 71.38 99 ASP A C 1
ATOM 794 O O . ASP A 1 99 ? 8.962 -12.527 -5.567 1.00 71.38 99 ASP A O 1
ATOM 798 N N . LEU A 1 100 ? 9.301 -11.617 -3.548 1.00 70.94 100 LEU A N 1
ATOM 799 C CA . LEU A 1 100 ? 10.723 -11.348 -3.741 1.00 70.94 100 LEU A CA 1
ATOM 800 C C . LEU A 1 100 ? 11.469 -11.369 -2.409 1.00 70.94 100 LEU A C 1
ATOM 802 O O . LEU A 1 100 ? 10.928 -11.039 -1.350 1.00 70.94 100 LEU A O 1
ATOM 806 N N . ILE A 1 101 ? 12.743 -11.748 -2.459 1.00 70.50 101 ILE A N 1
ATOM 807 C CA . ILE A 1 101 ? 13.636 -11.620 -1.309 1.00 70.50 101 ILE A CA 1
ATOM 808 C C . ILE A 1 101 ? 14.125 -10.177 -1.273 1.00 70.50 101 ILE A C 1
ATOM 810 O O . ILE A 1 101 ? 14.914 -9.768 -2.116 1.00 70.50 101 ILE A O 1
ATOM 814 N N . ILE A 1 102 ? 13.648 -9.411 -0.291 1.00 68.25 102 ILE A N 1
ATOM 815 C CA . ILE A 1 102 ? 14.037 -8.011 -0.107 1.00 68.25 102 ILE A CA 1
ATOM 816 C C . ILE A 1 102 ? 15.530 -7.933 0.275 1.00 68.25 102 ILE A C 1
ATOM 818 O O . ILE A 1 102 ? 15.894 -8.436 1.350 1.00 68.25 102 ILE A O 1
ATOM 822 N N . PRO A 1 103 ? 16.382 -7.270 -0.532 1.00 70.62 103 PRO A N 1
ATOM 823 C CA . PRO A 1 103 ? 17.776 -6.997 -0.182 1.00 70.62 103 PRO A CA 1
ATOM 824 C C . PRO A 1 103 ? 17.916 -6.247 1.152 1.00 70.62 103 PRO A C 1
ATOM 826 O O . PRO A 1 103 ? 17.008 -5.551 1.609 1.00 70.62 103 PRO A O 1
ATOM 829 N N . SER A 1 104 ? 19.054 -6.379 1.834 1.00 70.12 104 SER A N 1
ATOM 830 C CA . SER A 1 104 ? 19.246 -5.752 3.153 1.00 70.12 104 SER A CA 1
ATOM 831 C C . SER A 1 104 ? 19.237 -4.222 3.120 1.00 70.12 104 SER A C 1
ATOM 833 O O . SER A 1 104 ? 18.854 -3.606 4.111 1.00 70.12 104 SER A O 1
ATOM 835 N N . ASP A 1 105 ? 19.651 -3.635 2.002 1.00 72.38 105 ASP A N 1
ATOM 836 C CA . ASP A 1 105 ? 19.747 -2.200 1.729 1.00 72.38 105 ASP A CA 1
ATOM 837 C C . ASP A 1 105 ? 18.459 -1.602 1.140 1.00 72.38 105 ASP A C 1
ATOM 839 O O . ASP A 1 105 ? 18.355 -0.382 0.990 1.00 72.38 105 ASP A O 1
ATOM 843 N N . ALA A 1 106 ? 17.472 -2.444 0.829 1.00 72.44 106 ALA A N 1
ATOM 844 C CA . ALA A 1 106 ? 16.230 -1.988 0.240 1.00 72.44 106 A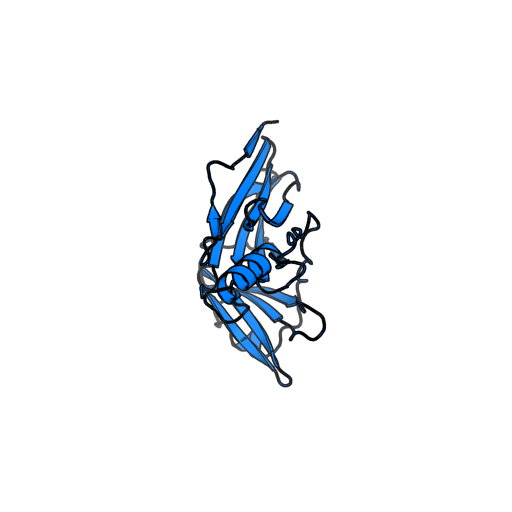LA A CA 1
ATOM 845 C C . ALA A 1 106 ? 15.420 -1.116 1.208 1.00 72.44 106 ALA A C 1
ATOM 847 O O . ALA A 1 106 ? 15.227 -1.431 2.388 1.00 72.44 106 ALA A O 1
ATOM 848 N N . LYS A 1 107 ? 14.897 -0.017 0.673 1.00 77.69 107 LYS A N 1
ATOM 849 C CA . LYS A 1 107 ? 14.003 0.926 1.334 1.00 77.69 107 LYS A CA 1
ATOM 850 C C . LYS A 1 107 ? 12.573 0.685 0.879 1.00 77.69 107 LYS A C 1
ATOM 852 O O . LYS A 1 107 ? 12.322 0.267 -0.247 1.00 77.69 107 LYS A O 1
ATOM 857 N N . PHE A 1 108 ? 11.635 0.994 1.763 1.00 78.69 108 PHE A N 1
ATOM 858 C CA . PHE A 1 108 ? 10.215 0.972 1.448 1.00 78.69 108 PHE A CA 1
ATOM 859 C C . PHE A 1 108 ? 9.649 2.374 1.552 1.00 78.69 108 PHE A C 1
ATOM 861 O O . PHE A 1 108 ? 9.898 3.072 2.537 1.00 78.69 108 PHE A O 1
ATOM 868 N N . ALA A 1 109 ? 8.869 2.750 0.547 1.00 78.75 109 ALA A N 1
ATOM 869 C CA . ALA A 1 109 ? 7.998 3.907 0.592 1.00 78.75 109 ALA A CA 1
ATOM 870 C C . ALA A 1 109 ? 6.546 3.431 0.562 1.00 78.75 109 ALA A C 1
ATOM 872 O O . ALA A 1 109 ? 6.221 2.388 -0.007 1.00 78.75 109 ALA A O 1
ATOM 873 N N . ALA A 1 110 ? 5.681 4.187 1.220 1.00 84.00 110 ALA A N 1
ATOM 874 C CA . ALA A 1 110 ? 4.252 3.970 1.175 1.00 84.00 110 ALA A CA 1
ATOM 875 C C . ALA A 1 110 ? 3.593 5.330 0.980 1.00 84.00 110 ALA A C 1
ATOM 877 O O . ALA A 1 110 ? 3.821 6.248 1.763 1.00 84.00 110 ALA A O 1
ATOM 878 N N . GLU A 1 111 ? 2.783 5.457 -0.053 1.00 82.38 111 GLU A N 1
ATOM 879 C CA . GLU A 1 111 ? 2.113 6.691 -0.434 1.00 82.38 111 GLU A CA 1
ATOM 880 C C . GLU A 1 111 ? 0.607 6.471 -0.427 1.00 82.38 111 GLU A C 1
ATOM 882 O O . GLU A 1 111 ? 0.113 5.357 -0.623 1.00 82.38 111 GLU A O 1
ATOM 887 N N . PHE A 1 112 ? -0.127 7.545 -0.161 1.00 81.75 112 PHE A N 1
ATOM 888 C CA . PHE A 1 112 ? -1.571 7.501 -0.022 1.00 81.75 112 PHE A CA 1
ATOM 889 C C . PHE A 1 112 ? -2.247 8.468 -0.984 1.00 81.75 112 PHE A C 1
ATOM 891 O O . PHE A 1 112 ? -1.927 9.654 -1.007 1.00 81.75 112 PHE A O 1
ATOM 898 N N . TYR A 1 113 ? -3.238 7.965 -1.709 1.00 76.88 113 TYR A N 1
ATOM 899 C CA . TYR A 1 113 ? -4.003 8.706 -2.698 1.00 76.88 113 TYR A CA 1
ATOM 900 C C . TYR A 1 113 ? -5.500 8.509 -2.464 1.00 76.88 113 TYR A C 1
ATOM 902 O O . TYR A 1 113 ? -5.946 7.465 -1.978 1.00 76.88 113 TYR A O 1
ATOM 910 N N . TRP A 1 114 ? -6.285 9.512 -2.847 1.00 75.12 114 TRP A N 1
ATOM 911 C CA . TRP A 1 114 ? -7.724 9.358 -3.026 1.00 75.12 114 TRP A CA 1
ATOM 912 C C . TRP A 1 114 ? -8.019 9.341 -4.513 1.00 75.12 114 TRP A C 1
ATOM 914 O O . TRP A 1 114 ? -7.811 10.339 -5.200 1.00 75.12 114 TRP A O 1
ATOM 924 N N . THR A 1 115 ? -8.559 8.233 -5.000 1.00 68.75 115 THR A N 1
ATOM 925 C CA . THR A 1 115 ? -9.010 8.135 -6.391 1.00 68.75 115 THR A CA 1
ATOM 926 C C . THR A 1 115 ? -10.167 9.079 -6.698 1.00 68.75 115 THR A C 1
ATOM 928 O O . THR A 1 115 ? -10.353 9.515 -7.827 1.00 68.75 115 THR A O 1
ATOM 931 N N . ASP A 1 116 ? -10.948 9.423 -5.678 1.00 69.06 116 ASP A N 1
ATOM 932 C CA . ASP A 1 116 ? -12.042 10.373 -5.740 1.00 69.06 116 ASP A CA 1
ATOM 933 C C . ASP A 1 116 ? -11.774 11.560 -4.806 1.00 69.06 116 ASP A C 1
ATOM 935 O O . ASP A 1 116 ? -12.524 11.793 -3.868 1.00 69.06 116 ASP A O 1
ATOM 939 N N . TRP A 1 117 ? -10.712 12.335 -5.048 1.00 68.88 117 TRP A N 1
ATOM 940 C CA . TRP A 1 117 ? -10.219 13.395 -4.146 1.00 68.88 117 TRP A CA 1
ATOM 941 C C . TRP A 1 117 ? -11.296 14.253 -3.445 1.00 68.88 117 TRP A C 1
ATOM 943 O O . TRP A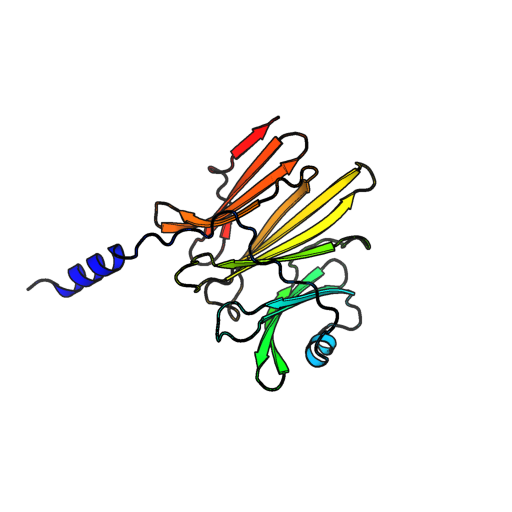 1 117 ? -11.162 14.579 -2.261 1.00 68.88 117 TRP A O 1
ATOM 953 N N . LYS A 1 118 ? -12.384 14.602 -4.148 1.00 69.19 118 LYS A N 1
ATOM 954 C CA . LYS A 1 118 ? -13.519 15.350 -3.576 1.00 69.19 118 LYS A CA 1
ATOM 955 C C . LYS A 1 118 ? -14.389 14.515 -2.627 1.00 69.19 118 LYS A C 1
ATOM 957 O O . LYS A 1 118 ? -14.822 15.026 -1.600 1.00 69.19 118 LYS A O 1
ATOM 962 N N . GLN A 1 119 ? -14.686 13.269 -2.992 1.00 69.88 119 GLN A N 1
ATOM 963 C CA . GLN A 1 119 ? -15.623 12.390 -2.286 1.00 69.88 119 GLN A CA 1
ATOM 964 C C . GLN A 1 119 ? -14.936 11.500 -1.231 1.00 69.88 119 GLN A C 1
ATOM 966 O O . GLN A 1 119 ? -15.576 11.157 -0.237 1.00 69.88 119 GLN A O 1
ATOM 971 N N . LYS A 1 120 ? -13.643 11.194 -1.397 1.00 72.50 120 LYS A N 1
ATOM 972 C CA . LYS A 1 120 ? -12.781 10.444 -0.467 1.00 72.50 120 LYS A CA 1
ATOM 973 C C . LYS A 1 120 ? -13.377 9.107 -0.018 1.00 72.50 120 LYS A C 1
ATOM 975 O O . LYS A 1 120 ? -13.363 8.767 1.168 1.00 72.50 120 LYS A O 1
ATOM 980 N N . LYS A 1 121 ? -13.940 8.353 -0.956 1.00 70.25 121 LYS A N 1
ATOM 981 C CA . LYS A 1 121 ? -14.565 7.046 -0.734 1.00 70.25 121 LYS A CA 1
ATOM 982 C C . LYS A 1 121 ? -13.603 5.902 -0.987 1.00 70.25 121 LYS A C 1
ATOM 984 O O . LYS A 1 121 ? -13.680 4.901 -0.279 1.00 70.25 121 LYS A O 1
ATOM 989 N N . THR A 1 122 ? -12.686 6.052 -1.937 1.00 71.12 122 THR A N 1
ATOM 990 C CA . THR A 1 122 ? -11.816 4.951 -2.356 1.00 71.12 122 THR A CA 1
ATOM 991 C C . THR A 1 122 ? -10.351 5.316 -2.101 1.00 71.12 122 THR A C 1
ATOM 993 O O . THR A 1 122 ? -9.733 6.062 -2.861 1.00 71.12 122 THR A O 1
ATOM 996 N N . PRO A 1 123 ? -9.781 4.849 -0.976 1.00 75.94 123 PRO A N 1
ATOM 997 C CA . PRO A 1 123 ? -8.369 5.028 -0.713 1.00 75.94 123 PRO A CA 1
ATOM 998 C C . PRO A 1 123 ? -7.522 4.122 -1.611 1.00 75.94 123 PRO A C 1
ATOM 1000 O O . PRO A 1 123 ? -7.852 2.955 -1.838 1.00 75.94 123 PRO A O 1
ATOM 1003 N N . VAL A 1 124 ? -6.389 4.651 -2.057 1.00 78.38 124 VAL A N 1
ATOM 1004 C CA . VAL A 1 124 ? -5.350 3.913 -2.772 1.00 78.38 124 VAL A CA 1
ATOM 1005 C C . VAL A 1 124 ? -4.039 4.048 -2.017 1.00 78.38 124 VAL A C 1
ATOM 1007 O O . VAL A 1 124 ? -3.634 5.144 -1.629 1.00 78.38 124 VAL A O 1
ATOM 1010 N N . LEU A 1 125 ? -3.384 2.916 -1.785 1.00 81.75 125 LEU A N 1
ATOM 1011 C CA . LEU A 1 125 ? -2.038 2.860 -1.234 1.00 81.75 125 LEU A CA 1
ATOM 1012 C C . LEU A 1 125 ? -1.075 2.409 -2.322 1.00 81.75 125 LEU A C 1
ATOM 1014 O O . LEU A 1 125 ? -1.275 1.351 -2.907 1.00 81.75 125 LEU A O 1
ATOM 1018 N N . VAL A 1 126 ? -0.013 3.170 -2.549 1.00 79.31 126 VAL A N 1
ATOM 1019 C CA . VAL A 1 126 ? 1.111 2.750 -3.390 1.00 79.31 126 VAL A CA 1
ATOM 1020 C C . VAL A 1 126 ? 2.239 2.342 -2.457 1.00 79.31 126 VAL A C 1
ATOM 1022 O O . VAL A 1 126 ? 2.673 3.134 -1.626 1.00 79.31 126 VAL A O 1
ATOM 1025 N N . ILE A 1 127 ? 2.679 1.093 -2.540 1.00 82.56 127 ILE A N 1
ATOM 1026 C CA . ILE A 1 127 ? 3.815 0.570 -1.788 1.00 82.56 127 ILE A CA 1
ATOM 1027 C C . ILE A 1 127 ? 4.967 0.368 -2.758 1.00 82.56 127 ILE A C 1
ATOM 1029 O O . ILE A 1 127 ? 4.865 -0.427 -3.688 1.00 82.56 127 ILE A O 1
ATOM 1033 N N . SER A 1 128 ? 6.076 1.047 -2.508 1.00 77.19 128 SER A N 1
ATOM 1034 C CA . SER A 1 128 ? 7.262 0.999 -3.357 1.00 77.19 128 SER A CA 1
ATOM 1035 C C . SER A 1 128 ? 8.388 0.298 -2.612 1.00 77.19 128 SER A C 1
ATOM 1037 O O . SER A 1 128 ? 8.751 0.688 -1.501 1.00 77.19 128 SER A O 1
ATOM 1039 N N . HIS A 1 129 ? 8.952 -0.730 -3.229 1.00 74.38 129 HIS A N 1
ATOM 1040 C CA . HIS A 1 129 ? 10.203 -1.366 -2.845 1.00 74.38 129 HIS A CA 1
ATOM 1041 C C . HIS A 1 129 ? 11.331 -0.748 -3.675 1.00 74.38 129 HIS A C 1
ATOM 1043 O O . HIS A 1 129 ? 11.265 -0.762 -4.899 1.00 74.38 129 HIS A O 1
ATOM 1049 N N . ILE A 1 130 ? 12.348 -0.193 -3.017 1.00 71.75 130 ILE A N 1
ATOM 1050 C CA . ILE A 1 130 ? 13.446 0.552 -3.640 1.00 71.75 130 ILE A CA 1
ATOM 1051 C C . ILE A 1 130 ? 14.765 -0.094 -3.211 1.00 71.75 130 ILE A C 1
ATOM 1053 O O . ILE A 1 130 ? 15.143 0.029 -2.050 1.00 71.75 130 ILE A O 1
ATOM 1057 N N . ALA A 1 131 ? 15.482 -0.757 -4.111 1.00 65.69 131 ALA A N 1
ATOM 1058 C CA . ALA A 1 131 ? 16.776 -1.385 -3.828 1.00 65.69 131 ALA A CA 1
ATOM 1059 C C . ALA A 1 131 ? 17.884 -0.751 -4.676 1.00 65.69 131 ALA A C 1
ATOM 1061 O O . ALA A 1 131 ? 17.637 -0.350 -5.812 1.00 65.69 131 ALA A O 1
ATOM 1062 N N . HIS A 1 132 ? 19.111 -0.656 -4.160 1.00 60.66 132 HIS A N 1
ATOM 1063 C CA . HIS A 1 132 ? 20.236 -0.246 -4.997 1.00 60.66 132 HIS A CA 1
ATOM 1064 C C . HIS A 1 132 ? 20.771 -1.457 -5.764 1.00 60.66 132 HIS A C 1
ATOM 1066 O O . HIS A 1 132 ? 21.044 -2.506 -5.185 1.00 60.66 132 HIS A O 1
ATOM 1072 N N . VAL A 1 133 ? 20.950 -1.314 -7.077 1.00 61.09 133 VAL A N 1
ATOM 1073 C CA . VAL A 1 133 ? 21.602 -2.343 -7.896 1.00 61.09 133 VAL A CA 1
ATOM 1074 C C . VAL A 1 133 ? 23.054 -1.947 -8.069 1.00 61.09 133 VAL A C 1
ATOM 1076 O O . VAL A 1 133 ? 23.404 -1.101 -8.893 1.00 61.09 133 VAL A O 1
ATOM 1079 N N . THR A 1 134 ? 23.908 -2.584 -7.276 1.00 52.88 134 THR A N 1
ATOM 1080 C CA . THR A 1 134 ? 25.354 -2.338 -7.217 1.00 52.88 134 THR A CA 1
ATOM 1081 C C . THR A 1 134 ? 26.064 -2.558 -8.552 1.00 52.88 134 THR A C 1
ATOM 1083 O O . THR A 1 134 ? 27.056 -1.889 -8.815 1.00 52.88 134 THR A O 1
ATOM 1086 N N . LEU A 1 135 ? 25.556 -3.445 -9.415 1.00 52.19 135 LEU A N 1
ATOM 1087 C CA . LEU A 1 135 ? 26.212 -3.806 -10.678 1.00 52.19 135 LEU A CA 1
ATOM 1088 C C . LEU A 1 135 ? 26.035 -2.784 -11.814 1.00 52.19 135 LEU A C 1
ATOM 1090 O O . LEU A 1 135 ? 26.834 -2.797 -12.744 1.00 52.19 135 LEU A O 1
ATOM 1094 N N . MET A 1 136 ? 25.024 -1.908 -11.764 1.00 51.00 136 MET A N 1
ATOM 1095 C CA . MET A 1 136 ? 24.744 -0.941 -12.845 1.00 51.00 136 MET A CA 1
ATOM 1096 C C . MET A 1 136 ? 24.593 0.510 -12.370 1.00 51.00 136 MET A C 1
ATOM 1098 O O . MET A 1 136 ? 24.169 1.365 -13.141 1.00 51.00 136 MET A O 1
ATOM 1102 N N . GLY A 1 137 ? 24.935 0.807 -11.109 1.00 53.62 137 GLY A N 1
ATOM 1103 C CA . GLY A 1 137 ? 24.836 2.167 -10.561 1.00 53.62 137 GLY A CA 1
ATOM 1104 C C . GLY A 1 137 ? 23.402 2.711 -10.513 1.00 53.62 137 GLY A C 1
ATOM 1105 O O . GLY A 1 137 ? 23.209 3.923 -10.542 1.00 53.62 137 GLY A O 1
ATOM 1106 N N . GLY A 1 138 ? 22.408 1.819 -10.460 1.00 60.09 138 GLY A N 1
ATOM 1107 C CA . GLY A 1 138 ? 20.992 2.143 -10.616 1.00 60.09 138 GLY A CA 1
ATOM 1108 C C . GLY A 1 138 ? 20.147 1.915 -9.365 1.00 60.09 138 GLY A C 1
ATOM 1109 O O . GLY A 1 138 ? 20.580 1.265 -8.406 1.00 60.09 138 GLY A O 1
ATOM 1110 N N . VAL A 1 139 ? 18.916 2.430 -9.378 1.00 63.31 139 VAL A N 1
ATOM 1111 C CA . VAL A 1 139 ? 17.918 2.180 -8.330 1.00 63.31 139 VAL A CA 1
ATOM 1112 C C . VAL A 1 139 ? 16.838 1.261 -8.896 1.00 63.31 139 VAL A C 1
ATOM 1114 O O . VAL A 1 139 ? 16.078 1.615 -9.786 1.00 63.31 139 VAL A O 1
ATOM 1117 N N . TYR A 1 140 ? 16.741 0.048 -8.374 1.00 67.50 140 TYR A N 1
ATOM 1118 C CA . TYR A 1 140 ? 15.632 -0.834 -8.698 1.00 67.50 140 TYR A CA 1
ATOM 1119 C C . TYR A 1 140 ? 14.394 -0.419 -7.926 1.00 67.50 140 TYR A C 1
ATOM 1121 O O . TYR A 1 140 ? 14.459 -0.255 -6.704 1.00 67.50 140 TYR A O 1
ATOM 1129 N N . ARG A 1 141 ? 13.267 -0.258 -8.619 1.00 69.44 141 ARG A N 1
ATOM 1130 C CA . ARG A 1 141 ? 11.998 0.104 -7.991 1.00 69.44 141 ARG A CA 1
ATOM 1131 C C . ARG A 1 141 ? 10.913 -0.856 -8.446 1.00 69.44 141 ARG A C 1
ATOM 1133 O O . ARG A 1 141 ? 10.683 -1.006 -9.637 1.00 69.44 141 ARG A O 1
ATOM 1140 N N . HIS A 1 142 ? 10.246 -1.479 -7.482 1.00 71.19 142 HIS A N 1
ATOM 1141 C CA . HIS A 1 142 ? 9.060 -2.297 -7.711 1.00 71.19 142 HIS A CA 1
ATOM 1142 C C . HIS A 1 142 ? 7.892 -1.668 -6.961 1.00 71.19 142 HIS A C 1
ATOM 1144 O O . HIS A 1 142 ? 7.976 -1.425 -5.755 1.00 71.19 142 HIS A O 1
ATOM 1150 N N . PHE A 1 143 ? 6.798 -1.407 -7.667 1.00 72.06 143 PHE A N 1
ATOM 1151 C CA . PHE A 1 143 ? 5.606 -0.773 -7.124 1.00 72.06 143 PHE A CA 1
ATOM 1152 C C . PHE A 1 143 ? 4.452 -1.776 -6.979 1.00 72.06 143 PHE A C 1
ATOM 1154 O O . PHE A 1 143 ? 4.194 -2.616 -7.834 1.00 72.06 143 PHE A O 1
ATOM 1161 N N . GLN A 1 144 ? 3.715 -1.696 -5.881 1.00 76.38 144 GLN A N 1
ATOM 1162 C CA . GLN A 1 144 ? 2.475 -2.440 -5.666 1.00 76.38 144 GLN A CA 1
ATOM 1163 C C . GLN A 1 144 ? 1.401 -1.435 -5.290 1.00 76.38 144 GLN A C 1
ATOM 1165 O O . GLN A 1 144 ? 1.526 -0.750 -4.274 1.00 76.38 144 GLN A O 1
ATOM 1170 N N . VAL A 1 145 ? 0.344 -1.336 -6.091 1.00 71.44 145 VAL A N 1
ATOM 1171 C CA . VAL A 1 145 ? -0.799 -0.475 -5.772 1.00 71.44 145 VAL A CA 1
ATOM 1172 C C . VAL A 1 145 ? -1.926 -1.323 -5.216 1.00 71.44 145 VAL A C 1
ATOM 1174 O O . VAL A 1 145 ? -2.340 -2.338 -5.776 1.00 71.44 145 VAL A O 1
ATOM 1177 N N . VAL A 1 146 ? -2.417 -0.881 -4.069 1.00 74.62 146 VAL A N 1
ATOM 1178 C CA . VAL A 1 146 ? -3.462 -1.512 -3.286 1.00 74.62 146 VAL A CA 1
ATOM 1179 C C . VAL A 1 146 ? -4.666 -0.576 -3.282 1.00 74.62 146 VAL A C 1
ATOM 1181 O O . VAL A 1 146 ? -4.704 0.417 -2.552 1.00 74.62 146 VAL A O 1
ATOM 1184 N N . GLY A 1 147 ? -5.654 -0.893 -4.114 1.00 71.62 147 GLY A N 1
ATOM 1185 C CA . GLY A 1 147 ? -6.961 -0.245 -4.128 1.00 71.62 147 GLY A CA 1
ATOM 1186 C C . GLY A 1 147 ? -7.877 -0.821 -3.051 1.00 71.62 147 GLY A C 1
ATOM 1187 O O . GLY A 1 147 ? -8.008 -2.038 -2.913 1.00 71.62 147 GLY A O 1
ATO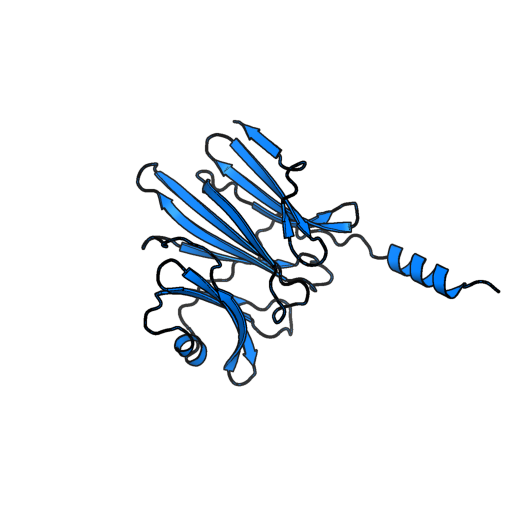M 1188 N N . LEU A 1 148 ? -8.533 0.048 -2.285 1.00 70.56 148 LEU A N 1
ATOM 1189 C CA . LEU A 1 148 ? -9.440 -0.324 -1.196 1.00 70.56 148 LEU A CA 1
ATOM 1190 C C . LEU A 1 148 ? -10.867 0.158 -1.526 1.00 70.56 148 LEU A C 1
ATOM 1192 O O . LEU A 1 148 ? -11.325 1.155 -0.974 1.00 70.56 148 LEU A O 1
ATOM 1196 N N . PRO A 1 149 ? -11.582 -0.503 -2.450 1.00 55.50 149 PRO A N 1
ATOM 1197 C CA . PRO A 1 149 ? -12.761 0.056 -3.124 1.00 55.50 149 PRO A CA 1
ATOM 1198 C C . PRO A 1 149 ? -13.933 0.453 -2.231 1.00 55.50 149 PRO A C 1
ATOM 1200 O O . PRO A 1 149 ? -14.649 1.396 -2.554 1.00 55.50 149 PRO A O 1
ATOM 1203 N N . SER A 1 150 ? -14.104 -0.214 -1.096 1.00 60.06 150 SER A N 1
ATOM 1204 C CA . SER A 1 150 ? -15.149 0.072 -0.106 1.00 60.06 150 SER A CA 1
ATOM 1205 C C . SER A 1 150 ? -14.560 0.472 1.255 1.00 60.06 150 SER A C 1
ATOM 1207 O O . SER A 1 150 ? -15.192 0.382 2.308 1.00 60.06 150 SER A O 1
ATOM 1209 N N . GLY A 1 151 ? -13.329 0.987 1.227 1.00 63.81 151 GLY A N 1
ATOM 1210 C CA . GLY A 1 151 ? -12.592 1.428 2.397 1.00 63.81 151 GLY A CA 1
ATOM 1211 C C . GLY A 1 151 ? -11.717 0.331 2.999 1.00 63.81 151 GLY A C 1
ATOM 1212 O O . GLY A 1 151 ? -11.411 -0.694 2.400 1.00 63.81 151 GLY A O 1
ATOM 1213 N N . TRP A 1 152 ? -11.251 0.577 4.218 1.00 69.44 152 TRP A N 1
ATOM 1214 C CA . TRP A 1 152 ? -10.086 -0.111 4.775 1.00 69.44 152 TRP A CA 1
ATOM 1215 C C . TRP A 1 152 ? -10.283 -1.583 5.173 1.00 69.44 152 TRP A C 1
ATOM 1217 O O . TRP A 1 152 ? -9.299 -2.263 5.467 1.00 69.44 152 TRP A O 1
ATOM 1227 N N . LYS A 1 153 ? -11.530 -2.055 5.260 1.00 68.75 153 LYS A N 1
ATOM 1228 C CA . LYS A 1 153 ? -11.883 -3.362 5.845 1.00 68.75 153 LYS A CA 1
ATOM 1229 C C . LYS A 1 153 ? -12.168 -4.450 4.815 1.00 68.75 153 LYS A C 1
ATOM 1231 O O . LYS A 1 153 ? -12.079 -5.626 5.157 1.00 68.75 153 LYS A O 1
ATOM 1236 N N . ASP A 1 154 ? -12.523 -4.068 3.597 1.00 70.38 154 ASP A N 1
ATOM 1237 C CA . ASP A 1 154 ? -12.958 -5.022 2.584 1.00 70.38 154 ASP A CA 1
ATOM 1238 C C . ASP A 1 154 ? -11.781 -5.614 1.814 1.00 70.38 154 ASP A C 1
ATOM 1240 O O . ASP A 1 154 ? -10.625 -5.216 1.995 1.00 70.38 154 ASP A O 1
ATOM 1244 N N . LYS A 1 155 ? -12.069 -6.615 0.973 1.00 71.00 155 LYS A N 1
ATOM 1245 C CA . LYS A 1 155 ? -11.042 -7.291 0.182 1.00 71.00 155 LYS A CA 1
ATOM 1246 C C . LYS A 1 155 ? -10.318 -6.251 -0.696 1.00 71.00 155 LYS A C 1
ATOM 1248 O O . LYS A 1 155 ? -10.965 -5.635 -1.542 1.00 71.00 155 LYS A O 1
ATOM 1253 N N . PRO A 1 156 ? -9.004 -6.052 -0.507 1.00 73.00 156 PRO A N 1
ATOM 1254 C CA . PRO A 1 156 ? -8.244 -5.111 -1.310 1.00 73.00 156 PRO A CA 1
ATOM 1255 C C . PRO A 1 156 ? -8.092 -5.644 -2.732 1.00 73.00 156 PRO A C 1
ATOM 1257 O O . PRO A 1 156 ? -7.881 -6.842 -2.936 1.00 73.00 156 PRO A O 1
ATOM 1260 N N . SER A 1 157 ? -8.138 -4.739 -3.702 1.00 68.31 157 SER A N 1
ATOM 1261 C CA . SER A 1 157 ? -7.574 -4.972 -5.024 1.00 68.31 157 SER A CA 1
ATOM 1262 C C . SER A 1 157 ? -6.078 -4.731 -4.939 1.00 68.31 157 SER A C 1
ATOM 1264 O O . SER A 1 157 ? -5.656 -3.621 -4.628 1.00 68.31 157 SER A O 1
ATOM 1266 N N . VAL A 1 158 ? -5.276 -5.746 -5.223 1.00 70.62 158 VAL A N 1
ATOM 1267 C CA . VAL A 1 158 ? -3.817 -5.628 -5.254 1.00 70.62 158 VAL A CA 1
ATOM 1268 C C . VAL A 1 158 ? -3.381 -5.831 -6.685 1.00 70.62 158 VAL A C 1
ATOM 1270 O O . VAL A 1 158 ? -3.731 -6.841 -7.289 1.00 70.62 158 VAL A O 1
ATOM 1273 N N . GLN A 1 159 ? -2.620 -4.881 -7.203 1.00 68.50 159 GLN A N 1
ATOM 1274 C CA . GLN A 1 159 ? -2.004 -4.988 -8.508 1.00 68.50 159 GLN A CA 1
ATOM 1275 C C . GLN A 1 159 ? -0.498 -4.753 -8.345 1.00 68.50 159 GLN A C 1
ATOM 1277 O O . GLN A 1 159 ? -0.066 -3.884 -7.585 1.00 68.50 159 GLN A O 1
ATOM 1282 N N . GLY A 1 160 ? 0.296 -5.573 -9.030 1.00 61.56 160 GLY A N 1
ATOM 1283 C CA . GLY A 1 160 ? 1.738 -5.386 -9.134 1.00 61.56 160 GLY A CA 1
ATOM 1284 C C . GLY A 1 160 ? 2.074 -4.543 -10.348 1.00 61.56 160 GLY A C 1
ATOM 1285 O O . GLY A 1 160 ? 1.471 -4.722 -11.410 1.00 61.56 160 GLY A O 1
ATOM 1286 N N . PHE A 1 161 ? 3.014 -3.621 -10.181 1.00 62.91 161 PHE A N 1
ATOM 1287 C CA . PHE A 1 161 ? 3.377 -2.631 -11.181 1.00 62.91 161 PHE A CA 1
ATOM 1288 C C . PHE A 1 161 ? 4.887 -2.550 -11.290 1.00 62.91 161 PHE A C 1
ATOM 1290 O O . PHE A 1 161 ? 5.549 -2.220 -10.312 1.00 62.91 161 PHE A O 1
ATOM 1297 N N . TYR A 1 162 ? 5.374 -2.776 -12.511 1.00 57.16 162 TYR A N 1
ATOM 1298 C CA . TYR A 1 162 ? 6.751 -2.539 -12.935 1.00 57.16 162 TYR A CA 1
ATOM 1299 C C . TYR A 1 162 ? 7.821 -3.209 -12.049 1.00 57.16 162 TYR A C 1
ATOM 1301 O O . TYR A 1 162 ? 8.070 -2.831 -10.910 1.00 57.16 162 TYR A O 1
ATOM 1309 N N . ASP A 1 163 ? 8.499 -4.200 -12.617 1.00 53.75 163 ASP A N 1
ATOM 1310 C CA . ASP A 1 163 ? 9.603 -4.924 -11.987 1.00 53.75 163 ASP A CA 1
ATOM 1311 C C . ASP A 1 163 ? 10.889 -4.572 -12.754 1.00 53.75 163 ASP A C 1
ATOM 1313 O O . ASP A 1 163 ? 11.336 -5.324 -13.621 1.00 53.75 163 ASP A O 1
ATOM 1317 N N . GLY A 1 164 ? 11.443 -3.371 -12.529 1.00 52.06 164 GLY A N 1
ATOM 1318 C CA . GLY A 1 164 ? 12.524 -2.833 -13.365 1.00 52.06 164 GLY A CA 1
ATOM 1319 C C . GLY A 1 164 ? 13.478 -1.848 -12.677 1.00 52.06 164 GLY A C 1
ATOM 1320 O O . GLY A 1 164 ? 13.243 -1.354 -11.572 1.00 52.06 164 GLY A O 1
ATOM 1321 N N . ALA A 1 165 ? 14.613 -1.595 -13.333 1.00 51.12 165 ALA A N 1
ATOM 1322 C CA . ALA A 1 165 ? 15.606 -0.623 -12.886 1.00 51.12 165 ALA A CA 1
ATOM 1323 C C . ALA A 1 165 ? 15.210 0.789 -13.354 1.00 51.12 165 ALA A C 1
ATOM 1325 O O . ALA A 1 165 ? 15.270 1.073 -14.547 1.00 51.12 165 ALA A O 1
ATOM 1326 N N . SER A 1 166 ? 14.838 1.667 -12.416 1.00 54.09 166 SER A N 1
ATOM 1327 C CA . SER A 1 166 ? 14.533 3.082 -12.667 1.00 54.09 166 SER A CA 1
ATOM 1328 C C . SER A 1 166 ? 15.737 3.930 -12.268 1.00 54.09 166 SER A C 1
ATOM 1330 O O . SER A 1 166 ? 16.128 4.004 -11.101 1.00 54.09 166 SER A O 1
ATOM 1332 N N . ASN A 1 167 ? 16.362 4.574 -13.250 1.00 51.78 167 ASN A N 1
ATOM 1333 C CA . ASN A 1 167 ? 17.607 5.310 -13.028 1.00 51.78 167 ASN A CA 1
ATOM 1334 C C . ASN A 1 167 ? 17.442 6.832 -13.095 1.00 51.78 167 ASN A C 1
ATOM 1336 O O . ASN A 1 167 ? 18.426 7.537 -12.878 1.00 51.78 167 ASN A O 1
ATOM 1340 N N . SER A 1 168 ? 16.240 7.356 -13.367 1.00 47.78 168 SER A N 1
ATOM 1341 C CA . SER A 1 168 ? 16.077 8.786 -13.667 1.00 47.78 168 SER A CA 1
ATOM 1342 C C . SER A 1 168 ? 15.255 9.596 -12.667 1.00 47.78 168 SER A C 1
ATOM 1344 O O . SER A 1 168 ? 15.266 10.817 -12.751 1.00 47.78 168 SER A O 1
ATOM 1346 N N . GLY A 1 169 ? 14.585 8.978 -11.688 1.00 53.28 169 GLY A N 1
ATOM 1347 C CA . GLY A 1 169 ? 13.746 9.737 -10.749 1.00 53.28 169 GLY A CA 1
ATOM 1348 C C . GLY A 1 169 ? 12.508 10.376 -11.396 1.00 53.28 169 GLY A C 1
ATOM 1349 O O . GLY A 1 169 ? 11.829 11.155 -10.734 1.00 53.28 169 GLY A O 1
ATOM 1350 N N . ASP A 1 170 ? 12.195 10.003 -12.640 1.00 59.47 170 ASP A N 1
ATOM 1351 C CA . ASP A 1 170 ? 11.025 10.453 -13.404 1.00 59.47 170 ASP A CA 1
ATOM 1352 C C . ASP A 1 170 ? 9.780 9.584 -13.122 1.00 59.47 170 ASP A C 1
ATOM 1354 O O . ASP A 1 170 ? 8.845 9.551 -13.918 1.00 59.47 170 ASP A O 1
ATOM 1358 N N . ASP A 1 171 ? 9.758 8.828 -12.020 1.00 69.12 171 ASP A N 1
ATOM 1359 C CA . ASP A 1 171 ? 8.589 8.020 -11.679 1.00 69.12 171 ASP A CA 1
ATOM 1360 C C . ASP A 1 171 ? 7.500 8.916 -11.071 1.00 69.12 171 ASP A C 1
ATOM 1362 O O . ASP A 1 171 ? 7.742 9.620 -10.086 1.00 69.12 171 ASP A O 1
ATOM 1366 N N . SER A 1 172 ? 6.288 8.869 -11.621 1.00 70.62 172 SER A N 1
ATOM 1367 C CA . SER A 1 172 ? 5.141 9.609 -11.089 1.00 70.62 172 SER A CA 1
ATOM 1368 C C . SER A 1 172 ? 3.882 8.751 -11.035 1.00 70.62 172 SER A C 1
ATOM 1370 O O . SER A 1 172 ? 3.715 7.782 -11.781 1.00 70.62 172 SER A O 1
ATOM 1372 N N . PHE A 1 173 ? 2.995 9.117 -10.112 1.00 72.50 173 PHE A N 1
ATOM 1373 C CA . PHE A 1 173 ? 1.737 8.431 -9.854 1.00 72.50 173 PHE A CA 1
ATOM 1374 C C . PHE A 1 173 ? 0.604 9.444 -9.857 1.00 72.50 173 PHE A C 1
ATOM 1376 O O . PHE A 1 173 ? 0.676 10.470 -9.176 1.00 72.50 173 PHE A O 1
ATOM 1383 N N . SER A 1 174 ? -0.475 9.119 -10.558 1.00 73.19 174 SER A N 1
ATOM 1384 C CA . SER A 1 174 ? -1.724 9.866 -10.470 1.00 73.19 174 SER A CA 1
ATOM 1385 C C . SER A 1 174 ? -2.921 8.919 -10.468 1.00 73.19 174 SER A C 1
ATOM 1387 O O . SER A 1 174 ? -2.880 7.813 -11.007 1.00 73.19 174 SER A O 1
ATOM 1389 N N . ALA A 1 175 ? -3.989 9.331 -9.789 1.00 73.31 175 ALA A N 1
ATOM 1390 C CA . ALA A 1 175 ? -5.227 8.569 -9.677 1.00 73.31 175 ALA A CA 1
ATOM 1391 C C . ALA A 1 175 ? -6.426 9.507 -9.844 1.00 73.31 175 ALA A C 1
ATOM 1393 O O . ALA A 1 175 ? -6.451 10.610 -9.282 1.00 73.31 175 ALA A O 1
ATOM 1394 N N . GLY A 1 176 ? -7.435 9.074 -10.594 1.00 72.19 176 GLY A N 1
ATOM 1395 C CA . GLY A 1 176 ? -8.606 9.897 -10.881 1.00 72.19 176 GLY A CA 1
ATOM 1396 C C . GLY A 1 176 ? -9.597 9.243 -11.827 1.00 72.19 176 GLY A C 1
ATOM 1397 O O . GLY A 1 176 ? -9.430 8.094 -12.206 1.00 72.19 176 GLY A O 1
ATOM 1398 N N . TYR A 1 177 ? -10.644 9.974 -12.205 1.00 69.69 177 TYR A N 1
ATOM 1399 C CA . TYR A 1 177 ? -11.606 9.502 -13.198 1.00 69.69 177 TYR A CA 1
ATOM 1400 C C . TYR A 1 177 ? -11.218 9.966 -14.607 1.00 69.69 177 TYR A C 1
ATOM 1402 O O . TYR A 1 177 ? -10.888 11.132 -14.808 1.00 69.69 177 TYR A O 1
ATOM 1410 N N . SER A 1 178 ? -11.318 9.055 -15.570 1.00 75.50 178 SER A N 1
ATOM 1411 C CA . SER A 1 178 ? -11.264 9.306 -17.012 1.00 75.50 178 SER A CA 1
ATOM 1412 C C . SER A 1 178 ? -12.383 10.251 -17.469 1.00 75.50 178 SER A C 1
ATOM 1414 O O . SER A 1 178 ? -13.377 10.435 -16.758 1.00 75.50 178 SER A O 1
ATOM 1416 N N . GLU A 1 179 ? -12.318 10.712 -18.717 1.00 73.88 179 GLU A N 1
ATOM 1417 C CA . GLU A 1 179 ? -13.398 11.478 -19.359 1.00 73.88 179 GLU A CA 1
ATOM 1418 C C . GLU A 1 179 ? -14.741 10.727 -19.415 1.00 73.88 179 GLU A C 1
ATOM 1420 O O . GLU A 1 179 ? -15.798 11.346 -19.305 1.00 73.88 179 GLU A O 1
ATOM 1425 N N . ILE A 1 180 ? -14.718 9.392 -19.505 1.00 77.31 180 ILE A N 1
ATOM 1426 C CA . ILE A 1 180 ? -15.924 8.545 -19.504 1.00 77.31 180 ILE A CA 1
ATOM 1427 C C . ILE A 1 180 ? -16.401 8.169 -18.090 1.00 77.31 180 ILE A C 1
ATOM 1429 O O . ILE A 1 180 ? -17.275 7.319 -17.928 1.00 77.31 180 ILE A O 1
ATOM 1433 N N . GLY A 1 181 ? -15.830 8.777 -17.045 1.00 68.88 181 GLY A N 1
ATOM 1434 C CA . GLY A 1 181 ? -16.197 8.510 -15.652 1.00 68.88 181 GLY A CA 1
ATOM 1435 C C . GLY A 1 181 ? -15.720 7.157 -15.117 1.00 68.88 181 GLY A C 1
ATOM 1436 O O . GLY A 1 181 ? -16.193 6.713 -14.072 1.00 68.88 181 GLY A O 1
ATOM 1437 N N . GLN A 1 182 ? -14.783 6.501 -15.799 1.00 76.94 182 GLN A N 1
ATOM 1438 C CA . GLN A 1 182 ? -14.120 5.300 -15.311 1.00 76.94 182 GLN A CA 1
ATOM 1439 C C . GLN A 1 182 ? -12.956 5.654 -14.392 1.00 76.94 182 GLN A C 1
ATOM 1441 O O . GLN A 1 182 ? -12.241 6.619 -14.644 1.00 76.94 182 GLN A O 1
ATOM 1446 N N . LEU A 1 183 ? -12.782 4.905 -13.304 1.00 73.94 183 LEU A N 1
ATOM 1447 C CA . LEU A 1 183 ? -11.696 5.176 -12.376 1.00 73.94 183 LEU A CA 1
ATOM 1448 C C . LEU A 1 183 ? -10.369 4.614 -12.898 1.00 73.94 183 LEU A C 1
ATOM 1450 O O . LEU A 1 183 ? -10.303 3.451 -13.286 1.00 73.94 183 LEU A O 1
ATOM 1454 N N . GLU A 1 184 ? -9.321 5.430 -12.855 1.00 80.12 184 GLU A N 1
ATOM 1455 C CA . GLU A 1 184 ? -8.013 5.150 -13.429 1.00 80.12 184 GLU A CA 1
ATOM 1456 C C . GLU A 1 184 ? -6.863 5.461 -12.472 1.00 80.12 184 GLU A C 1
ATOM 1458 O O . GLU A 1 184 ? -6.926 6.349 -11.615 1.00 80.12 184 GLU A O 1
ATOM 1463 N N . LEU A 1 185 ? -5.788 4.710 -12.660 1.00 77.12 185 LEU A N 1
ATOM 1464 C CA . LEU A 1 185 ? -4.480 4.939 -12.079 1.00 77.12 185 LEU A CA 1
ATOM 1465 C C . LEU A 1 185 ? -3.472 5.008 -13.224 1.00 77.12 185 LEU A C 1
ATOM 1467 O O . LEU A 1 185 ? -3.389 4.085 -14.037 1.00 77.12 185 LEU A O 1
ATOM 1471 N N . GLN A 1 186 ? -2.689 6.076 -13.257 1.00 79.44 186 GLN A N 1
ATOM 1472 C CA . GLN A 1 186 ? -1.604 6.258 -14.205 1.00 79.44 186 GLN A CA 1
ATOM 1473 C C . GLN A 1 186 ? -0.270 6.196 -13.466 1.00 79.44 186 GLN A C 1
ATOM 1475 O O . GLN A 1 186 ? -0.091 6.796 -12.405 1.00 79.44 186 GLN A O 1
ATOM 1480 N N . ILE A 1 187 ? 0.667 5.453 -14.047 1.00 78.12 187 ILE A N 1
ATOM 1481 C CA . ILE A 1 187 ? 2.031 5.316 -13.547 1.00 78.12 187 ILE A CA 1
ATOM 1482 C C . ILE A 1 187 ? 2.972 5.648 -14.687 1.00 78.12 187 ILE A C 1
ATOM 1484 O O . ILE A 1 187 ? 2.956 4.973 -15.716 1.00 78.12 187 ILE A O 1
ATOM 1488 N N . MET A 1 188 ? 3.796 6.666 -14.494 1.00 78.31 188 MET A N 1
ATOM 1489 C CA . MET A 1 188 ? 4.928 6.945 -15.363 1.00 78.31 188 MET A CA 1
ATOM 1490 C C . MET A 1 188 ? 6.168 6.331 -14.729 1.00 78.31 188 MET A C 1
ATOM 1492 O O . MET A 1 188 ? 6.392 6.512 -13.534 1.00 78.31 188 MET A O 1
ATOM 1496 N N . SER A 1 189 ? 6.957 5.598 -15.512 1.00 74.94 189 SER A N 1
ATOM 1497 C CA . SER A 1 189 ? 8.273 5.137 -15.082 1.00 74.94 189 SER A CA 1
ATOM 1498 C C . SER A 1 189 ? 9.320 5.368 -16.158 1.00 74.94 189 SER A C 1
ATOM 1500 O O . SER A 1 189 ? 9.088 5.062 -17.331 1.00 74.94 189 SER A O 1
ATOM 1502 N N . GLY A 1 190 ? 10.450 5.943 -15.748 1.00 70.94 190 GLY A N 1
ATOM 1503 C CA . GLY A 1 190 ? 11.550 6.345 -16.620 1.00 70.94 190 GLY A CA 1
ATOM 1504 C C . GLY A 1 190 ? 12.835 5.564 -16.359 1.00 70.94 190 GLY A C 1
ATOM 1505 O O . GLY A 1 190 ? 13.200 5.280 -15.217 1.00 70.94 190 GLY A O 1
ATOM 1506 N N . ASP A 1 191 ? 13.555 5.252 -17.430 1.00 68.19 191 ASP A N 1
ATOM 1507 C CA . ASP A 1 191 ? 14.914 4.726 -17.392 1.00 68.19 191 ASP A CA 1
ATOM 1508 C C . ASP A 1 191 ? 15.833 5.495 -18.366 1.00 68.19 191 ASP A C 1
ATOM 1510 O O . ASP A 1 191 ? 15.499 6.569 -18.871 1.00 68.19 191 ASP A O 1
ATOM 1514 N N . PHE A 1 192 ? 17.048 4.986 -18.590 1.00 63.38 192 PHE A N 1
ATOM 1515 C CA . PHE A 1 192 ? 17.990 5.612 -19.524 1.00 63.38 192 PHE A CA 1
ATOM 1516 C C . PHE A 1 192 ? 17.552 5.513 -20.992 1.00 63.38 192 PHE A C 1
ATOM 1518 O O . PHE A 1 192 ? 17.985 6.334 -21.797 1.00 63.38 192 PHE A O 1
ATOM 1525 N N . ALA A 1 193 ? 16.730 4.521 -21.340 1.00 69.00 193 ALA A N 1
ATOM 1526 C CA . ALA A 1 193 ? 16.268 4.266 -22.698 1.00 69.00 193 ALA A CA 1
ATOM 1527 C C . ALA A 1 193 ? 14.993 5.049 -23.038 1.00 69.00 193 ALA A C 1
ATOM 1529 O O . ALA A 1 193 ? 14.669 5.200 -24.215 1.00 69.00 193 ALA A O 1
ATOM 1530 N N . GLY A 1 194 ? 14.265 5.558 -22.042 1.00 72.81 194 GLY A N 1
ATOM 1531 C CA . GLY A 1 194 ? 13.011 6.255 -22.276 1.00 72.81 194 GLY A CA 1
ATOM 1532 C C . GLY A 1 194 ? 12.114 6.344 -21.051 1.00 72.81 194 GLY A C 1
ATOM 1533 O O . GLY A 1 194 ? 12.553 6.212 -19.914 1.00 72.81 194 GLY A O 1
ATOM 1534 N N . TYR A 1 195 ? 10.825 6.561 -21.286 1.00 78.06 195 TYR A N 1
ATOM 1535 C CA . TYR A 1 195 ? 9.798 6.415 -20.262 1.00 78.06 195 TYR A CA 1
ATOM 1536 C C . TYR A 1 195 ? 8.602 5.636 -20.795 1.00 78.06 195 TYR A C 1
ATOM 1538 O O . TYR A 1 195 ? 8.302 5.634 -21.990 1.00 78.06 195 TYR A O 1
ATOM 1546 N N . SER A 1 196 ? 7.919 4.944 -19.890 1.00 80.75 196 SER A N 1
ATOM 1547 C CA . SER A 1 196 ? 6.659 4.267 -20.159 1.00 80.75 196 SER A CA 1
ATOM 1548 C C . SER A 1 196 ? 5.582 4.756 -19.207 1.00 80.75 196 SER A C 1
ATOM 1550 O O . SER A 1 196 ? 5.769 4.772 -17.993 1.00 80.75 196 SER A O 1
ATOM 1552 N N . THR A 1 197 ? 4.433 5.094 -19.774 1.00 82.75 197 THR A N 1
ATOM 1553 C CA . THR A 1 197 ? 3.208 5.392 -19.046 1.00 82.75 197 THR A CA 1
ATOM 1554 C C . THR A 1 197 ? 2.288 4.186 -19.130 1.00 82.75 197 THR A C 1
ATOM 1556 O O . THR A 1 197 ? 1.952 3.718 -20.219 1.00 82.75 197 THR A O 1
ATOM 1559 N N . TYR A 1 198 ? 1.869 3.696 -17.971 1.00 81.81 198 TYR A N 1
ATOM 1560 C CA . TYR A 1 198 ? 0.926 2.600 -17.819 1.00 81.81 198 TYR A CA 1
ATOM 1561 C C . TYR A 1 198 ? -0.380 3.135 -17.246 1.00 81.81 198 TYR A C 1
ATOM 1563 O O . TYR A 1 198 ? -0.362 3.867 -16.255 1.00 81.81 198 TYR A O 1
ATOM 1571 N N . ILE A 1 199 ? -1.502 2.740 -17.844 1.00 82.50 199 ILE A N 1
ATOM 1572 C CA . ILE A 1 199 ? -2.839 3.093 -17.369 1.00 82.50 199 ILE A CA 1
ATOM 1573 C C . ILE A 1 199 ? -3.530 1.830 -16.874 1.00 82.50 199 ILE A C 1
ATOM 1575 O O . ILE A 1 199 ? -3.459 0.768 -17.494 1.00 82.50 199 ILE A O 1
ATOM 1579 N N . TYR A 1 200 ? -4.176 1.954 -15.725 1.00 79.31 200 TYR A N 1
ATOM 1580 C CA . TYR A 1 200 ? -4.927 0.891 -15.089 1.00 79.31 200 TYR A CA 1
ATOM 1581 C C . TYR A 1 200 ? -6.307 1.385 -14.775 1.00 79.31 200 TYR A C 1
ATOM 1583 O O . TYR A 1 200 ? -6.499 2.509 -14.326 1.00 79.31 200 TYR A O 1
ATOM 1591 N N . VAL A 1 201 ? -7.254 0.496 -14.978 1.00 82.12 201 VAL A N 1
ATOM 1592 C CA . VAL A 1 201 ? -8.655 0.825 -15.032 1.00 82.12 201 VAL A CA 1
ATOM 1593 C C . VAL A 1 201 ? -9.379 -0.004 -13.985 1.00 82.12 201 VAL A C 1
ATOM 1595 O O . VAL A 1 201 ? -9.140 -1.203 -13.843 1.00 82.12 201 VAL A O 1
ATOM 1598 N N . TRP A 1 202 ? -10.238 0.650 -13.217 1.00 78.31 202 TRP A N 1
ATOM 1599 C CA . TRP A 1 202 ? -11.075 0.017 -12.214 1.00 78.31 202 TRP A CA 1
ATOM 1600 C C . TRP A 1 202 ? -12.336 -0.561 -12.856 1.00 78.31 202 TRP A C 1
ATOM 1602 O O . TRP A 1 202 ? -13.146 0.173 -13.428 1.00 78.31 202 TRP A O 1
ATOM 1612 N N . ASP A 1 203 ? -12.553 -1.864 -12.699 1.00 76.25 203 ASP A N 1
ATOM 1613 C CA . ASP A 1 203 ? -13.738 -2.558 -13.225 1.00 76.25 203 ASP A CA 1
ATOM 1614 C C . ASP A 1 203 ? -14.933 -2.585 -12.243 1.00 76.25 203 ASP A C 1
ATOM 1616 O O . ASP A 1 203 ? 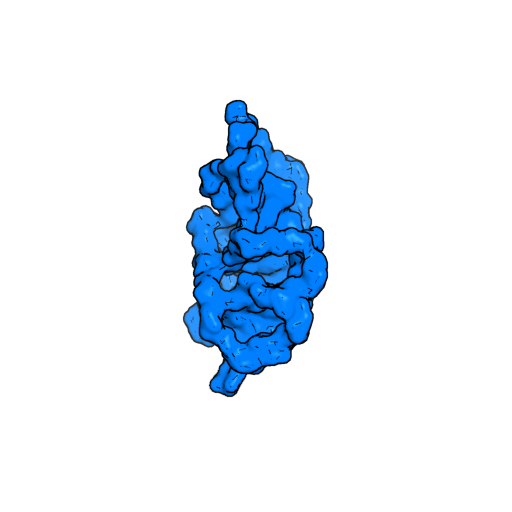-15.961 -3.208 -12.510 1.00 76.25 203 ASP A O 1
ATOM 1620 N N . GLY A 1 204 ? -14.810 -1.930 -11.083 1.00 71.75 204 GLY A N 1
ATOM 1621 C CA . GLY A 1 204 ? -15.774 -2.030 -9.979 1.00 71.75 204 GLY A CA 1
ATOM 1622 C C . GLY A 1 204 ? -15.341 -2.981 -8.857 1.00 71.75 204 GLY A C 1
ATOM 1623 O O . GLY A 1 204 ? -15.904 -2.918 -7.762 1.00 71.75 204 GLY A O 1
ATOM 1624 N N . LYS A 1 205 ? -14.340 -3.836 -9.093 1.00 72.38 205 LYS A N 1
ATOM 1625 C CA . LYS A 1 205 ? -13.832 -4.852 -8.154 1.00 72.38 205 LYS A CA 1
ATOM 1626 C C . LYS A 1 205 ? -12.311 -4.893 -8.049 1.00 72.38 205 LYS A C 1
ATOM 1628 O O . LYS A 1 205 ? -11.809 -5.205 -6.968 1.00 72.38 205 LYS A O 1
ATOM 1633 N N . GLN A 1 206 ? -11.597 -4.620 -9.134 1.00 75.19 206 GLN A N 1
ATOM 1634 C CA . GLN A 1 206 ? -10.143 -4.621 -9.196 1.00 75.19 206 GLN A CA 1
ATOM 1635 C C . GLN A 1 206 ? -9.607 -3.634 -10.240 1.00 75.19 206 GLN A C 1
ATOM 1637 O O . GLN A 1 206 ? -10.308 -3.241 -11.172 1.00 75.19 206 GLN A O 1
ATOM 1642 N N . PHE A 1 207 ? -8.350 -3.233 -10.065 1.00 76.56 207 PHE A N 1
ATOM 1643 C CA . PHE A 1 207 ? -7.596 -2.544 -11.106 1.00 76.56 207 PHE A CA 1
ATOM 1644 C C . PHE A 1 207 ? -7.010 -3.575 -12.068 1.00 76.56 207 PHE A C 1
ATOM 1646 O O . PHE A 1 207 ? -6.395 -4.543 -11.628 1.00 76.56 207 PHE A O 1
ATOM 1653 N N . SER A 1 208 ? -7.152 -3.337 -13.367 1.00 80.81 208 SER A N 1
ATOM 1654 C CA . SER A 1 208 ? -6.497 -4.107 -14.426 1.00 80.81 208 SER A CA 1
ATOM 1655 C C . SER A 1 208 ? -5.760 -3.178 -15.379 1.00 80.81 208 SER A C 1
ATOM 1657 O O . SER A 1 208 ? -6.213 -2.062 -15.626 1.00 80.81 208 SER A O 1
ATOM 1659 N N . SER A 1 209 ? -4.628 -3.629 -15.917 1.00 80.19 209 SER A N 1
ATOM 1660 C CA . SER A 1 209 ? -3.883 -2.877 -16.929 1.00 80.19 209 SER A CA 1
ATOM 1661 C C . SER A 1 209 ? -4.718 -2.680 -18.191 1.00 80.19 209 SER A C 1
ATOM 1663 O O . SER A 1 209 ? -5.323 -3.643 -18.664 1.00 80.19 209 SER A O 1
ATOM 1665 N N . ASP A 1 210 ? -4.664 -1.486 -18.769 1.00 84.12 210 ASP A N 1
ATOM 1666 C CA . ASP A 1 210 ? -5.143 -1.208 -20.119 1.00 84.12 210 ASP A CA 1
ATOM 1667 C C . ASP A 1 210 ? -3.932 -1.154 -21.072 1.00 84.12 210 ASP A C 1
ATOM 1669 O O . ASP A 1 210 ? -3.226 -0.140 -21.129 1.00 84.12 210 ASP A O 1
ATOM 1673 N N . PRO A 1 211 ? -3.610 -2.263 -21.766 1.00 79.81 211 PRO A N 1
ATOM 1674 C CA . PRO A 1 211 ? -2.415 -2.341 -22.599 1.00 79.81 211 PRO A CA 1
ATOM 1675 C C . PRO A 1 211 ? -2.502 -1.451 -23.842 1.00 79.81 211 PRO A C 1
ATOM 1677 O O . PRO A 1 211 ? -1.461 -1.038 -24.349 1.00 79.81 211 PRO A O 1
ATOM 1680 N N . GLU A 1 212 ? -3.708 -1.135 -24.320 1.00 84.38 212 GLU A N 1
ATOM 1681 C CA . GLU A 1 212 ? -3.913 -0.297 -25.508 1.00 84.38 212 GLU A CA 1
ATOM 1682 C C . GLU A 1 212 ? -3.548 1.162 -25.234 1.00 84.38 212 GLU A C 1
ATOM 1684 O O . GLU A 1 212 ? -3.156 1.899 -26.136 1.00 84.38 212 GLU A O 1
ATOM 1689 N N . ARG A 1 213 ? -3.613 1.566 -23.964 1.00 83.88 213 ARG A N 1
ATOM 1690 C CA . ARG A 1 213 ? -3.264 2.911 -23.503 1.00 83.88 213 ARG A CA 1
ATOM 1691 C C . ARG A 1 213 ? -1.863 3.004 -22.908 1.00 83.88 213 ARG A C 1
ATOM 1693 O O . ARG A 1 213 ? -1.509 4.023 -22.314 1.00 83.88 213 ARG A O 1
ATOM 1700 N N . LYS A 1 214 ? -1.040 1.967 -23.082 1.00 83.19 214 LYS A N 1
ATOM 1701 C CA . LYS A 1 214 ? 0.381 2.029 -22.742 1.00 83.19 214 LYS A CA 1
ATOM 1702 C C . LYS A 1 214 ? 1.111 2.909 -23.756 1.00 83.19 214 LYS A C 1
ATOM 1704 O O . LYS A 1 214 ? 1.112 2.624 -24.950 1.00 83.19 214 LYS A O 1
ATOM 1709 N N . VAL A 1 215 ? 1.806 3.930 -23.265 1.00 83.00 215 VAL A N 1
ATOM 1710 C CA . VAL A 1 215 ? 2.661 4.794 -24.090 1.00 83.00 215 VAL A CA 1
ATOM 1711 C C . VAL A 1 215 ? 4.111 4.554 -23.702 1.00 83.00 215 VAL A C 1
ATOM 1713 O O . VAL A 1 215 ? 4.447 4.644 -22.526 1.00 83.00 215 VAL A O 1
ATOM 1716 N N . THR A 1 216 ? 4.974 4.268 -24.674 1.00 83.19 216 THR A N 1
ATOM 1717 C CA . THR A 1 216 ? 6.424 4.164 -24.467 1.00 83.19 216 THR A CA 1
ATOM 1718 C C . THR A 1 216 ? 7.124 5.151 -25.390 1.00 83.19 216 THR A C 1
ATOM 1720 O O . THR A 1 216 ? 6.911 5.128 -26.600 1.00 83.19 216 THR A O 1
ATOM 1723 N N . VAL A 1 217 ? 7.961 6.009 -24.815 1.00 81.38 217 VAL A N 1
ATOM 1724 C CA . VAL A 1 217 ? 8.750 7.010 -25.535 1.00 81.38 217 VAL A CA 1
ATOM 1725 C C . VAL A 1 217 ? 10.220 6.701 -25.312 1.00 81.38 217 VAL A C 1
ATOM 1727 O O . VAL A 1 217 ? 10.668 6.689 -24.169 1.00 81.38 217 VAL A O 1
ATOM 1730 N N . MET A 1 218 ? 10.953 6.439 -26.394 1.00 82.69 218 MET A N 1
ATOM 1731 C CA . MET A 1 218 ? 12.401 6.212 -26.344 1.00 82.69 218 MET A CA 1
ATOM 1732 C C . MET A 1 218 ? 13.157 7.545 -26.433 1.00 82.69 218 MET A C 1
ATOM 1734 O O . MET A 1 218 ? 12.687 8.466 -27.105 1.00 82.69 218 MET A O 1
ATOM 1738 N N . ARG A 1 219 ? 14.285 7.650 -25.722 1.00 68.25 219 ARG A N 1
ATOM 1739 C CA . ARG A 1 219 ? 15.211 8.795 -25.779 1.00 68.25 219 ARG A CA 1
ATOM 1740 C C . ARG A 1 219 ? 16.198 8.673 -26.935 1.00 68.25 219 ARG A C 1
ATOM 1742 O O . ARG A 1 219 ? 16.579 7.531 -27.271 1.00 68.25 219 ARG A O 1
#